Protein AF-A0A9C6SUD0-F1 (afdb_monomer)

Structure (mmCIF, N/CA/C/O backbone):
data_AF-A0A9C6SUD0-F1
#
_entry.id   AF-A0A9C6SUD0-F1
#
loop_
_atom_site.group_PDB
_atom_site.id
_atom_site.type_symbol
_atom_site.label_atom_id
_atom_site.label_alt_id
_atom_site.label_comp_id
_atom_site.label_asym_id
_atom_site.label_entity_id
_atom_site.label_seq_id
_atom_site.pdbx_PDB_ins_code
_atom_site.Cartn_x
_atom_site.Cartn_y
_atom_site.Cartn_z
_atom_site.occupancy
_atom_site.B_iso_or_equiv
_atom_site.auth_seq_id
_atom_site.auth_comp_id
_atom_site.auth_asym_id
_atom_site.auth_atom_id
_atom_site.pdbx_PDB_model_num
ATOM 1 N N . MET A 1 1 ? 3.255 -27.351 -51.061 1.00 38.41 1 MET A N 1
ATOM 2 C CA . MET A 1 1 ? 3.417 -28.541 -50.202 1.00 38.41 1 MET A CA 1
ATOM 3 C C . MET A 1 1 ? 4.533 -28.219 -49.231 1.00 38.41 1 MET A C 1
ATOM 5 O O . MET A 1 1 ? 5.576 -27.776 -49.685 1.00 38.41 1 MET A O 1
ATOM 9 N N . ALA A 1 2 ? 4.266 -28.271 -47.928 1.00 39.47 2 ALA A N 1
ATOM 10 C CA . ALA A 1 2 ? 5.279 -27.993 -46.917 1.00 39.47 2 ALA A CA 1
ATOM 11 C C . ALA A 1 2 ? 6.163 -29.236 -46.774 1.00 39.47 2 ALA A C 1
ATOM 13 O O . ALA A 1 2 ? 5.659 -30.298 -46.408 1.00 39.47 2 ALA A O 1
ATOM 14 N N . ASP A 1 3 ? 7.444 -29.109 -47.116 1.00 53.38 3 ASP A N 1
ATOM 15 C CA . ASP A 1 3 ? 8.420 -30.181 -46.946 1.00 53.38 3 ASP A CA 1
ATOM 16 C C . ASP A 1 3 ? 8.623 -30.444 -45.453 1.00 53.38 3 ASP A C 1
ATOM 18 O O . ASP A 1 3 ? 9.041 -29.568 -44.691 1.00 53.38 3 ASP A O 1
ATOM 22 N N . PHE A 1 4 ? 8.289 -31.658 -45.024 1.00 46.38 4 PHE A N 1
ATOM 23 C CA . PHE A 1 4 ? 8.549 -32.105 -43.665 1.00 46.38 4 PHE A CA 1
ATOM 24 C C . PHE A 1 4 ? 10.064 -32.242 -43.443 1.00 46.38 4 PHE A C 1
ATOM 26 O O . PHE A 1 4 ? 10.772 -32.732 -44.330 1.00 46.38 4 PHE A O 1
ATOM 33 N N . PRO A 1 5 ? 10.583 -31.853 -42.265 1.00 56.09 5 PRO A N 1
ATOM 34 C CA . PRO A 1 5 ? 11.989 -32.052 -41.946 1.00 56.09 5 PRO A CA 1
ATOM 35 C C . PRO A 1 5 ? 12.308 -33.553 -41.924 1.00 56.09 5 PRO A C 1
ATOM 37 O O . PRO A 1 5 ? 11.693 -34.322 -41.186 1.00 56.09 5 PRO A O 1
ATOM 40 N N . LYS A 1 6 ? 13.269 -33.972 -42.754 1.00 64.94 6 LYS A N 1
ATOM 41 C CA . LYS A 1 6 ? 13.788 -35.345 -42.768 1.00 64.94 6 LYS A CA 1
ATOM 42 C C . LYS A 1 6 ? 14.608 -35.587 -41.501 1.00 64.94 6 LYS A C 1
ATOM 44 O O . LYS A 1 6 ? 15.502 -34.803 -41.190 1.00 64.94 6 LYS A O 1
ATOM 49 N N . CYS A 1 7 ? 14.320 -36.675 -40.792 1.00 58.62 7 CYS A N 1
ATOM 50 C CA . CYS A 1 7 ? 15.169 -37.152 -39.706 1.00 58.62 7 CYS A CA 1
ATOM 51 C C . CYS A 1 7 ? 16.533 -37.554 -40.284 1.00 58.62 7 CYS A C 1
ATOM 53 O O . CYS A 1 7 ? 16.603 -38.364 -41.209 1.00 58.62 7 CYS A O 1
ATOM 55 N N . LEU A 1 8 ? 17.597 -36.945 -39.767 1.00 64.75 8 LEU A N 1
ATOM 56 C CA . LEU A 1 8 ? 18.977 -37.283 -40.101 1.00 64.75 8 LEU A CA 1
ATOM 57 C C . LEU A 1 8 ? 19.350 -38.603 -39.411 1.00 64.75 8 LEU A C 1
ATOM 59 O O . LEU A 1 8 ? 18.998 -38.805 -38.251 1.00 64.75 8 LEU A O 1
ATOM 63 N N . SER A 1 9 ? 20.020 -39.504 -40.129 1.00 71.12 9 SER A N 1
ATOM 64 C CA . SER A 1 9 ? 20.572 -40.745 -39.574 1.00 71.12 9 SER A CA 1
ATOM 65 C C . SER A 1 9 ? 21.818 -40.456 -38.731 1.00 71.12 9 SER A C 1
ATOM 67 O O . SER A 1 9 ? 22.531 -39.486 -39.002 1.00 71.12 9 SER A O 1
ATOM 69 N N . ASP A 1 10 ? 22.111 -41.304 -37.743 1.00 67.62 10 ASP A N 1
ATOM 70 C CA . ASP A 1 10 ? 23.233 -41.112 -36.805 1.00 67.62 10 ASP A CA 1
ATOM 71 C C . ASP A 1 10 ? 24.596 -40.949 -37.510 1.00 67.62 10 ASP A C 1
ATOM 73 O O . ASP A 1 10 ? 25.436 -40.162 -37.069 1.00 67.62 10 ASP A O 1
ATOM 77 N N . ASP A 1 11 ? 24.783 -41.581 -38.672 1.00 69.44 11 ASP A N 1
ATOM 78 C CA . ASP A 1 11 ? 25.998 -41.436 -39.486 1.00 69.44 11 ASP A CA 1
ATOM 79 C C . ASP A 1 11 ? 26.180 -40.011 -40.041 1.00 69.44 11 ASP A C 1
ATOM 81 O O . ASP A 1 11 ? 27.293 -39.485 -40.103 1.00 69.44 11 ASP A O 1
ATOM 85 N N . SER A 1 12 ? 25.080 -39.336 -40.390 1.00 67.88 12 SER A N 1
ATOM 86 C CA . SER A 1 12 ? 25.116 -37.972 -40.939 1.00 67.88 12 SER A CA 1
ATOM 87 C C . SER A 1 12 ? 25.407 -36.902 -39.878 1.00 67.88 12 SER A C 1
ATOM 89 O O . SER A 1 12 ? 25.944 -35.838 -40.199 1.00 67.88 12 SER A O 1
ATOM 91 N N . LEU A 1 13 ? 25.129 -37.192 -38.601 1.00 66.62 13 LEU A N 1
ATOM 92 C CA . LEU A 1 13 ? 25.501 -36.324 -37.479 1.00 66.62 13 LEU A CA 1
ATOM 93 C C . LEU A 1 13 ? 27.016 -36.342 -37.241 1.00 66.62 13 LEU A C 1
ATOM 95 O O . LEU A 1 13 ? 27.617 -35.286 -37.031 1.00 66.62 13 LEU A O 1
ATOM 99 N N . TYR A 1 14 ? 27.648 -37.513 -37.360 1.00 70.62 14 TYR A N 1
ATOM 100 C CA . TYR A 1 14 ? 29.098 -37.651 -37.210 1.00 70.62 14 TYR A CA 1
ATOM 101 C C . TYR A 1 14 ? 29.880 -36.874 -38.279 1.00 70.62 14 TYR A C 1
ATOM 103 O O . TYR A 1 14 ? 30.866 -36.202 -37.960 1.00 70.62 14 TYR A O 1
ATOM 111 N N . GLU A 1 15 ? 29.436 -36.906 -39.539 1.00 73.50 15 GLU A N 1
ATOM 112 C CA . GLU A 1 15 ? 30.065 -36.125 -40.613 1.00 73.50 15 GLU A CA 1
ATOM 113 C C . GLU A 1 15 ? 29.912 -34.612 -40.407 1.00 73.50 15 GLU A C 1
ATOM 115 O O . GLU A 1 15 ? 30.847 -33.843 -40.668 1.00 73.50 15 GLU A O 1
ATOM 120 N N . TYR A 1 16 ? 28.763 -34.171 -39.890 1.00 72.06 16 TYR A N 1
ATOM 121 C CA . TYR A 1 16 ? 28.514 -32.759 -39.616 1.00 72.06 16 TYR A CA 1
ATOM 122 C C . TYR A 1 16 ? 29.418 -32.229 -38.491 1.00 72.06 16 TYR A C 1
ATOM 124 O O . TYR A 1 16 ? 30.045 -31.176 -38.639 1.00 72.06 16 TYR A O 1
ATOM 132 N N . GLU A 1 17 ? 29.580 -32.993 -37.405 1.00 74.62 17 GLU A N 1
ATOM 133 C CA . GLU A 1 17 ? 30.479 -32.633 -36.303 1.00 74.62 17 GLU A CA 1
ATOM 134 C C . GLU A 1 17 ? 31.952 -32.565 -36.730 1.00 74.62 17 GLU A C 1
ATOM 136 O O . GLU A 1 17 ? 32.703 -31.697 -36.269 1.00 74.62 17 GLU A O 1
ATOM 141 N N . GLN A 1 18 ? 32.394 -33.456 -37.624 1.00 73.06 18 GLN A N 1
ATOM 142 C CA . GLN A 1 18 ? 33.758 -33.397 -38.152 1.00 73.06 18 GLN A CA 1
ATOM 143 C C . GLN A 1 18 ? 33.984 -32.173 -39.046 1.00 73.06 18 GLN A C 1
ATOM 145 O O . GLN A 1 18 ? 35.059 -31.565 -38.998 1.00 73.06 18 GLN A O 1
ATOM 150 N N . ASN A 1 19 ? 32.980 -31.774 -39.828 1.00 72.88 19 ASN A N 1
ATOM 151 C CA . ASN A 1 19 ? 33.063 -30.594 -40.684 1.00 72.88 19 ASN A CA 1
ATOM 152 C C . ASN A 1 19 ? 33.045 -29.279 -39.886 1.00 72.88 19 ASN A C 1
ATOM 154 O O . ASN A 1 19 ? 33.778 -28.351 -40.237 1.00 72.88 19 ASN A O 1
ATOM 158 N N . GLU A 1 20 ? 32.308 -29.203 -38.773 1.00 71.44 20 GLU A N 1
ATOM 159 C CA . GLU A 1 20 ? 32.387 -28.056 -37.855 1.00 71.44 20 GLU A CA 1
ATOM 160 C C . GLU A 1 20 ? 33.759 -27.941 -37.183 1.00 71.44 20 GLU A C 1
ATOM 162 O O . GLU A 1 20 ? 34.352 -26.858 -37.163 1.00 71.44 20 GLU A O 1
ATOM 167 N N . LYS A 1 21 ? 34.319 -29.058 -36.700 1.00 70.94 21 LYS A N 1
ATOM 168 C CA . LYS A 1 21 ? 35.659 -29.077 -36.085 1.00 70.94 21 LYS A CA 1
ATOM 169 C C . LYS A 1 21 ? 36.744 -28.623 -37.068 1.00 70.94 21 LYS A C 1
ATOM 171 O O . LYS A 1 21 ? 37.656 -27.902 -36.669 1.00 70.94 21 LYS A O 1
ATOM 176 N N . LYS A 1 22 ? 36.622 -28.971 -38.356 1.00 67.81 22 LYS A N 1
ATOM 177 C CA . LYS A 1 22 ? 37.522 -28.498 -39.427 1.00 67.81 22 LYS A CA 1
ATOM 178 C C . LYS A 1 22 ? 37.333 -27.015 -39.771 1.00 67.81 22 LYS A C 1
ATOM 180 O O . LYS A 1 22 ? 38.300 -26.356 -40.140 1.00 67.81 22 LYS A O 1
ATOM 185 N N . ARG A 1 23 ? 36.121 -26.465 -39.640 1.00 62.19 23 ARG A N 1
ATOM 186 C CA . ARG A 1 23 ? 35.873 -25.024 -39.841 1.00 62.19 23 ARG A CA 1
ATOM 187 C C . ARG A 1 23 ? 36.444 -24.173 -38.710 1.00 62.19 23 ARG A C 1
ATOM 189 O O . ARG A 1 23 ? 37.047 -23.139 -38.978 1.00 62.19 23 ARG A O 1
ATOM 196 N N . LEU A 1 24 ? 36.314 -24.629 -37.466 1.00 60.97 24 LEU A N 1
ATOM 197 C CA . LEU A 1 24 ? 36.812 -23.914 -36.286 1.00 60.97 24 LEU A CA 1
ATOM 198 C C . LEU A 1 24 ? 38.347 -23.823 -36.246 1.00 60.97 24 LEU A C 1
ATOM 200 O O . LEU A 1 24 ? 38.888 -22.813 -35.793 1.00 60.97 24 LEU A O 1
ATOM 204 N N . THR A 1 25 ? 39.058 -24.828 -36.769 1.00 59.78 25 THR A N 1
ATOM 205 C CA . THR A 1 25 ? 40.530 -24.828 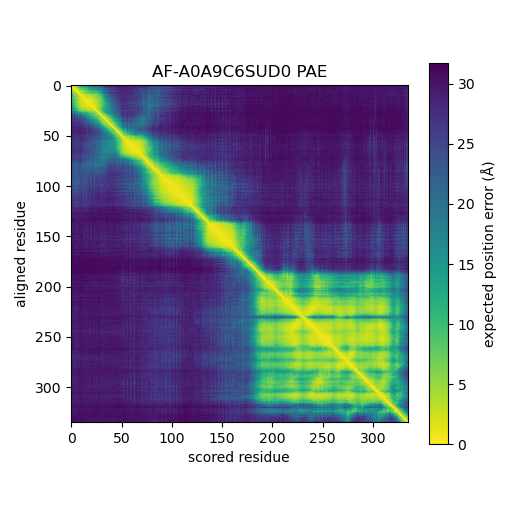-36.841 1.00 59.78 25 THR A CA 1
ATOM 206 C C . THR A 1 25 ? 41.094 -23.954 -37.964 1.00 59.78 25 THR A C 1
ATOM 208 O O . THR A 1 25 ? 42.247 -23.539 -37.883 1.00 59.78 25 THR A O 1
ATOM 211 N N . GLN A 1 26 ? 40.301 -23.604 -38.983 1.00 59.44 26 GLN A N 1
ATOM 212 C CA . GLN A 1 26 ? 40.739 -22.723 -40.077 1.00 59.44 26 GLN A CA 1
ATOM 213 C C . GLN A 1 26 ? 40.636 -21.225 -39.739 1.00 59.44 26 GLN A C 1
ATOM 215 O O . GLN A 1 26 ? 41.321 -20.407 -40.351 1.00 59.44 26 GLN A O 1
ATOM 220 N N . THR A 1 27 ? 39.831 -20.838 -38.745 1.00 52.53 27 THR A N 1
ATOM 221 C CA . THR A 1 27 ? 39.580 -19.424 -38.400 1.00 52.53 27 THR A CA 1
ATOM 222 C C . THR A 1 27 ? 40.511 -18.826 -37.334 1.00 52.53 27 THR A C 1
ATOM 224 O O . THR A 1 27 ? 40.360 -17.656 -36.988 1.00 52.53 27 THR A O 1
ATOM 227 N N . SER A 1 28 ? 41.491 -19.566 -36.803 1.00 46.75 28 SER A N 1
ATOM 228 C CA . SER A 1 28 ? 42.263 -19.140 -35.620 1.00 46.75 28 SER A CA 1
ATOM 229 C C . SER A 1 28 ? 43.496 -18.257 -35.875 1.00 46.75 28 SER A C 1
ATOM 231 O O . SER A 1 28 ? 44.266 -18.046 -34.944 1.00 46.75 28 SER A O 1
ATOM 233 N N . ASN A 1 29 ? 43.697 -17.693 -37.072 1.00 52.16 29 ASN A N 1
ATOM 234 C CA . ASN A 1 29 ? 44.824 -16.780 -37.335 1.00 52.16 29 ASN A CA 1
ATOM 235 C C . ASN A 1 29 ? 44.373 -15.401 -37.859 1.00 52.16 29 ASN A C 1
ATOM 237 O O . ASN A 1 29 ? 44.527 -15.113 -39.050 1.00 52.16 29 ASN A O 1
ATOM 241 N N . PRO A 1 30 ? 43.858 -14.496 -37.004 1.00 47.41 30 PRO A N 1
ATOM 242 C CA . PRO A 1 30 ? 43.693 -13.101 -37.388 1.00 4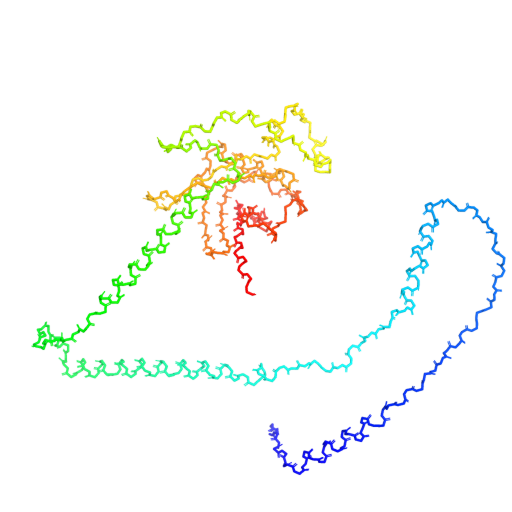7.41 30 PRO A CA 1
ATOM 243 C C . PRO A 1 30 ? 45.057 -12.389 -37.390 1.00 47.41 30 PRO A C 1
ATOM 245 O O . PRO A 1 30 ? 45.661 -12.138 -36.348 1.00 47.41 30 PRO A O 1
ATOM 248 N N . LYS A 1 31 ? 45.549 -12.034 -38.584 1.00 45.88 31 LYS A N 1
ATOM 249 C CA . LYS A 1 31 ? 46.695 -11.128 -38.758 1.00 45.88 31 LYS A CA 1
ATOM 250 C C . LYS A 1 31 ? 46.317 -9.739 -38.229 1.00 45.88 31 LYS A C 1
ATOM 252 O O . LYS A 1 31 ? 45.498 -9.048 -38.831 1.00 45.88 31 LYS A O 1
ATOM 257 N N . ILE A 1 32 ? 46.921 -9.319 -37.119 1.00 47.09 32 ILE A N 1
ATOM 258 C CA . ILE A 1 32 ? 46.778 -7.961 -36.577 1.00 47.09 32 ILE A CA 1
ATOM 259 C C . ILE A 1 32 ? 47.530 -6.993 -37.501 1.00 47.09 32 ILE A C 1
ATOM 261 O O . ILE A 1 32 ? 48.758 -6.929 -37.497 1.00 47.09 32 ILE A O 1
ATOM 265 N N . VAL A 1 33 ? 46.792 -6.235 -38.312 1.00 43.31 33 VAL A N 1
ATOM 266 C CA . VAL A 1 33 ? 47.343 -5.146 -39.129 1.00 43.31 33 VAL A CA 1
ATOM 267 C C . VAL A 1 33 ? 47.422 -3.888 -38.265 1.00 43.31 33 VAL A C 1
ATOM 269 O O . VAL A 1 33 ? 46.422 -3.218 -38.013 1.00 43.31 33 VAL A O 1
ATOM 272 N N . HIS A 1 34 ? 48.622 -3.545 -37.794 1.00 41.84 34 HIS A N 1
ATOM 273 C CA . HIS A 1 34 ? 48.867 -2.264 -37.132 1.00 41.84 34 HIS A CA 1
ATOM 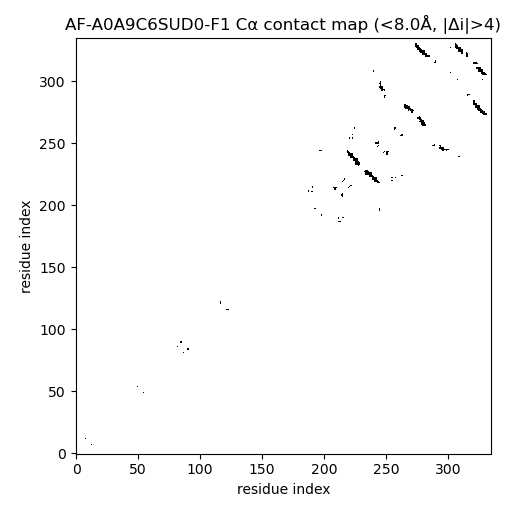274 C C . HIS A 1 34 ? 48.863 -1.122 -38.159 1.00 41.84 34 HIS A C 1
ATOM 276 O O . HIS A 1 34 ? 49.844 -0.901 -38.867 1.00 41.84 34 HIS A O 1
ATOM 282 N N . PHE A 1 35 ? 47.778 -0.348 -38.211 1.00 41.16 35 PHE A N 1
ATOM 283 C CA . PHE A 1 35 ? 47.715 0.887 -38.994 1.00 41.16 35 PHE A CA 1
ATOM 284 C C . PHE A 1 35 ? 48.483 2.011 -38.272 1.00 41.16 35 PHE A C 1
ATOM 286 O O . PHE A 1 35 ? 47.944 2.705 -37.406 1.00 41.16 35 PHE A O 1
ATOM 293 N N . ARG A 1 36 ? 49.773 2.184 -38.591 1.00 41.16 36 ARG A N 1
ATOM 294 C CA . ARG A 1 36 ? 50.582 3.314 -38.099 1.00 41.16 36 ARG A CA 1
ATOM 295 C C . ARG A 1 36 ? 50.238 4.581 -38.885 1.00 41.16 36 ARG A C 1
ATOM 297 O O . ARG A 1 36 ? 50.666 4.758 -40.021 1.00 41.16 36 ARG A O 1
ATOM 304 N N . ARG A 1 37 ? 49.479 5.488 -38.265 1.00 44.88 37 ARG A N 1
ATOM 305 C CA . ARG A 1 37 ? 49.259 6.851 -38.772 1.00 44.88 37 ARG A CA 1
ATOM 306 C C . ARG A 1 37 ? 50.441 7.731 -38.355 1.00 44.88 37 ARG A C 1
ATOM 308 O O . ARG A 1 37 ? 50.585 8.056 -37.180 1.00 44.88 37 ARG A O 1
ATOM 315 N N . ASN A 1 38 ? 51.279 8.105 -39.319 1.00 42.75 38 ASN A N 1
ATOM 316 C CA . ASN A 1 38 ? 52.366 9.064 -39.126 1.00 42.75 38 ASN A CA 1
ATOM 317 C C . ASN A 1 38 ? 51.781 10.466 -38.901 1.00 42.75 38 ASN A C 1
ATOM 319 O O . ASN A 1 38 ? 51.288 11.092 -39.838 1.00 42.75 38 ASN A O 1
ATOM 323 N N . VAL A 1 39 ? 51.831 10.961 -37.664 1.00 44.53 39 VAL A N 1
ATOM 324 C CA . VAL A 1 39 ? 51.488 12.349 -37.327 1.00 44.53 39 VAL A CA 1
ATOM 325 C C . VAL A 1 39 ? 52.792 13.115 -37.114 1.00 44.53 39 VAL A C 1
ATOM 327 O O . VAL A 1 39 ? 53.589 12.766 -36.247 1.00 44.53 39 VAL A O 1
ATOM 330 N N . ARG A 1 40 ? 53.022 14.135 -37.948 1.00 47.16 40 ARG A N 1
ATOM 331 C CA . ARG A 1 40 ? 54.163 15.060 -37.849 1.00 47.16 40 ARG A CA 1
ATOM 332 C C . ARG A 1 40 ? 54.070 15.880 -36.548 1.00 47.16 40 ARG A C 1
ATOM 334 O O . ARG A 1 40 ? 52.958 16.250 -36.169 1.00 47.16 40 ARG A O 1
ATOM 341 N N . PRO A 1 41 ? 55.189 16.210 -35.879 1.00 44.00 41 PRO A N 1
ATOM 342 C CA . PRO A 1 41 ? 55.158 17.025 -34.672 1.00 44.00 41 PRO A CA 1
ATOM 343 C C . PRO A 1 41 ? 55.017 18.506 -35.047 1.00 44.00 41 PRO A C 1
ATOM 345 O O . PRO A 1 41 ? 55.903 19.080 -35.673 1.00 44.00 41 PRO A O 1
ATOM 348 N N . SER A 1 42 ? 53.906 19.142 -34.674 1.00 43.34 42 SER A N 1
ATOM 349 C CA . SER A 1 42 ? 53.756 20.597 -34.768 1.00 43.34 42 SER A CA 1
ATOM 350 C C . SER A 1 42 ? 54.205 21.265 -33.463 1.00 43.34 42 SER A C 1
ATOM 352 O O . SER A 1 42 ? 53.568 21.103 -32.427 1.00 43.34 42 SER A O 1
ATOM 354 N N . HIS A 1 43 ? 55.327 21.975 -33.557 1.00 43.12 43 HIS A N 1
ATOM 355 C CA . HIS A 1 43 ? 55.712 23.225 -32.892 1.00 43.12 43 HIS A CA 1
ATOM 356 C C . HIS A 1 43 ? 55.131 23.602 -31.506 1.00 43.12 43 HIS A C 1
ATOM 358 O O . HIS A 1 43 ? 53.945 23.865 -31.332 1.00 43.12 43 HIS A O 1
ATOM 364 N N . THR A 1 44 ? 56.076 23.749 -30.564 1.00 52.31 44 THR A N 1
ATOM 365 C CA . THR A 1 44 ? 56.182 24.785 -29.510 1.00 52.31 44 THR A CA 1
ATOM 366 C C . THR A 1 44 ? 54.937 25.109 -28.679 1.00 52.31 44 THR A C 1
ATOM 368 O O . THR A 1 44 ? 54.146 25.991 -29.002 1.00 52.31 44 THR A O 1
ATOM 371 N N . SER A 1 45 ? 54.847 24.483 -27.503 1.00 46.12 45 SER A N 1
ATOM 372 C CA . SER A 1 45 ? 53.918 24.872 -26.442 1.00 46.12 45 SER A CA 1
ATOM 373 C C . SER A 1 45 ? 54.476 26.034 -25.610 1.00 46.12 45 SER A C 1
ATOM 375 O O . SER A 1 45 ? 55.396 25.845 -24.808 1.00 46.12 45 SER A O 1
ATOM 377 N N . HIS A 1 46 ? 53.873 27.216 -25.728 1.00 51.28 46 HIS A N 1
ATOM 378 C CA . HIS A 1 46 ? 53.964 28.238 -24.687 1.00 51.28 46 HIS A CA 1
ATOM 379 C C . HIS A 1 46 ? 53.318 27.698 -23.400 1.00 51.28 46 HIS A C 1
ATOM 381 O O . HIS A 1 46 ? 52.145 27.318 -23.387 1.00 51.28 46 HIS A O 1
ATOM 387 N N . LYS A 1 47 ? 54.085 27.644 -22.304 1.00 53.03 47 LYS A N 1
ATOM 388 C CA . LYS A 1 47 ? 53.583 27.287 -20.969 1.00 53.03 47 LYS A CA 1
ATOM 389 C C . LYS A 1 47 ? 52.732 28.437 -20.420 1.00 53.03 47 LYS A C 1
ATOM 391 O O . LYS A 1 47 ? 53.220 29.278 -19.671 1.00 53.03 47 LYS A O 1
ATOM 396 N N . LEU A 1 48 ? 51.454 28.471 -20.783 1.00 55.25 48 LEU A N 1
ATOM 397 C CA . LEU A 1 48 ? 50.457 29.261 -20.063 1.00 55.25 48 LEU A CA 1
ATOM 398 C C . LEU A 1 48 ? 50.317 28.681 -18.647 1.00 55.25 48 LEU A C 1
ATOM 400 O O . LEU A 1 48 ? 49.992 27.504 -18.484 1.00 55.25 48 LEU A O 1
ATOM 404 N N . ARG A 1 49 ? 50.590 29.496 -17.621 1.00 56.03 49 ARG A N 1
ATOM 405 C CA . ARG A 1 49 ? 50.293 29.184 -16.214 1.00 56.03 49 ARG A CA 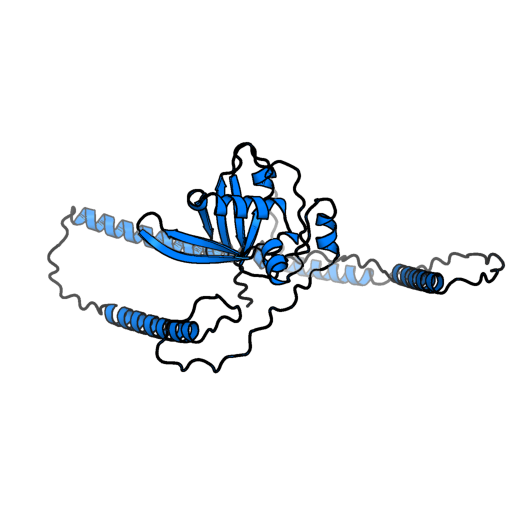1
ATOM 406 C C . ARG A 1 49 ? 48.778 28.998 -16.073 1.00 56.03 49 ARG A C 1
ATOM 408 O O . ARG A 1 49 ? 48.032 29.971 -16.032 1.00 56.03 49 ARG A O 1
ATOM 415 N N . GLN A 1 50 ? 48.328 27.748 -16.048 1.00 57.47 50 GLN A N 1
ATOM 416 C CA . GLN A 1 50 ? 46.919 27.396 -15.874 1.00 57.47 50 GLN A CA 1
ATOM 417 C C . GLN A 1 50 ? 46.534 27.447 -14.392 1.00 57.47 50 GLN A C 1
ATOM 419 O O . GLN A 1 50 ? 47.313 27.059 -13.520 1.00 57.47 50 GLN A O 1
ATOM 424 N N . ARG A 1 51 ? 45.322 27.937 -14.108 1.00 59.53 51 ARG A N 1
ATOM 425 C CA . ARG A 1 51 ? 44.750 27.975 -12.753 1.00 59.53 51 ARG A CA 1
ATOM 426 C C . ARG A 1 51 ? 44.524 26.536 -12.243 1.00 59.53 51 ARG A C 1
ATOM 428 O O . ARG A 1 51 ? 44.194 25.668 -13.052 1.00 59.53 51 ARG A O 1
ATOM 435 N N . PRO A 1 52 ? 44.641 26.255 -10.933 1.00 61.38 52 PRO A N 1
ATOM 436 C CA . PRO A 1 52 ? 44.564 24.890 -10.390 1.00 61.38 52 PRO A CA 1
ATOM 437 C C . PRO A 1 52 ? 43.257 24.146 -10.723 1.00 61.38 52 PRO A C 1
ATOM 439 O O . PRO A 1 52 ? 43.284 22.941 -10.955 1.00 61.38 52 PRO A O 1
ATOM 442 N N . SER A 1 53 ? 42.131 24.854 -10.866 1.00 59.62 53 SER A N 1
ATOM 443 C CA . SER A 1 53 ? 40.857 24.267 -11.314 1.00 59.62 53 SER A C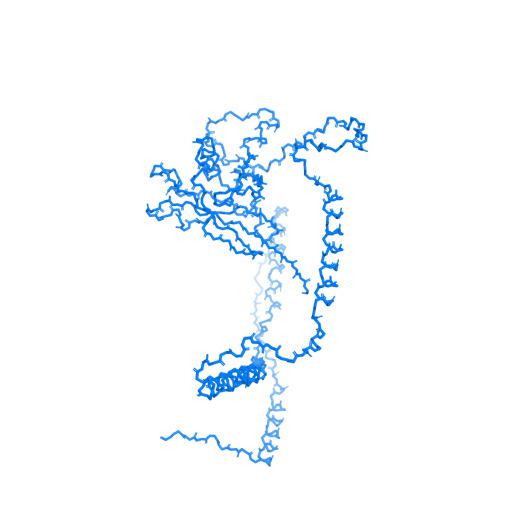A 1
ATOM 444 C C . SER A 1 53 ? 40.879 23.779 -12.770 1.00 59.62 53 SER A C 1
ATOM 446 O O . SER A 1 53 ? 40.224 22.796 -13.109 1.00 59.62 53 SER A O 1
ATOM 448 N N . GLN A 1 54 ? 41.673 24.417 -13.635 1.00 65.38 54 GLN A N 1
ATOM 449 C CA . GLN A 1 54 ? 41.831 24.015 -15.035 1.00 65.38 54 GLN A CA 1
ATOM 450 C C . GLN A 1 54 ? 42.755 22.801 -15.175 1.00 65.38 54 GLN A C 1
ATOM 452 O O . GLN A 1 54 ? 42.542 21.981 -16.064 1.00 65.38 54 GLN A O 1
ATOM 457 N N . LEU A 1 55 ? 43.731 22.633 -14.276 1.00 73.31 55 LEU A N 1
ATOM 458 C CA . LEU A 1 55 ? 44.619 21.464 -14.269 1.00 73.31 55 LEU A CA 1
ATOM 459 C C . LEU A 1 55 ? 43.853 20.169 -13.986 1.00 73.31 55 LEU A C 1
ATOM 461 O O . LEU A 1 55 ? 44.088 19.162 -14.652 1.00 73.31 55 LEU A O 1
ATOM 465 N N . LEU A 1 56 ? 42.896 20.227 -13.058 1.00 76.31 56 LEU A N 1
ATOM 466 C CA . LEU A 1 56 ? 42.024 19.106 -12.706 1.00 76.31 56 LEU A CA 1
ATOM 467 C C . LEU A 1 56 ? 41.143 18.697 -13.893 1.00 76.31 56 LEU A C 1
ATOM 469 O O . LEU A 1 56 ? 41.075 17.523 -14.246 1.00 76.31 56 LEU A O 1
ATOM 473 N N . HIS A 1 57 ? 40.559 19.677 -14.584 1.00 74.56 57 HIS A N 1
ATOM 474 C CA . HIS A 1 57 ? 39.778 19.438 -15.798 1.00 74.56 57 HIS A CA 1
ATOM 475 C C . HIS A 1 57 ? 40.634 18.853 -16.936 1.00 74.56 57 HIS A C 1
ATOM 477 O O . HIS A 1 57 ? 40.210 17.944 -17.649 1.00 74.56 57 HIS A O 1
ATOM 483 N N . VAL A 1 58 ? 41.875 19.326 -17.096 1.00 83.62 58 VAL A N 1
ATOM 484 C CA . VAL A 1 58 ? 42.815 18.800 -18.098 1.00 83.62 58 VAL A CA 1
ATOM 485 C C . VAL A 1 58 ? 43.259 17.373 -17.760 1.00 83.62 58 VAL A C 1
ATOM 487 O O . VAL A 1 58 ? 43.388 16.556 -18.672 1.00 83.62 58 VAL A O 1
ATOM 490 N N . GLN A 1 59 ? 43.462 17.042 -16.482 1.00 83.75 59 GLN A N 1
ATOM 491 C CA . GLN A 1 59 ? 43.739 15.670 -16.041 1.00 83.75 59 GLN A CA 1
ATOM 492 C C . GLN A 1 59 ? 42.546 14.751 -16.307 1.00 83.75 59 GLN A C 1
ATOM 494 O O . GLN A 1 59 ? 42.701 13.754 -17.006 1.00 83.75 59 GLN A O 1
ATOM 499 N N . GLN A 1 60 ? 41.340 15.146 -15.894 1.00 80.06 60 GLN A N 1
ATOM 500 C CA . GLN A 1 60 ? 40.112 14.389 -16.160 1.00 80.06 60 GLN A CA 1
ATOM 501 C C . GLN A 1 60 ? 39.883 14.161 -17.661 1.00 80.06 60 GLN A C 1
ATOM 503 O O . GLN A 1 60 ? 39.486 13.070 -18.079 1.00 80.06 60 GLN A O 1
ATOM 508 N N . TRP A 1 61 ? 40.185 15.162 -18.492 1.00 84.31 61 TRP A N 1
ATOM 509 C CA . TRP A 1 61 ? 40.119 15.048 -19.947 1.00 84.31 61 TRP A CA 1
ATOM 510 C C . TRP A 1 61 ? 41.149 14.055 -20.509 1.00 84.31 61 TRP A C 1
ATOM 512 O O . TRP A 1 61 ? 40.825 13.262 -21.399 1.00 84.31 61 TRP A O 1
ATOM 522 N N . ARG A 1 62 ? 42.380 14.048 -19.979 1.00 89.19 62 ARG A N 1
ATOM 523 C CA . ARG A 1 62 ? 43.423 13.078 -20.362 1.00 89.19 62 ARG A CA 1
ATOM 524 C C . ARG A 1 62 ? 43.044 11.658 -19.952 1.00 89.19 62 ARG A C 1
ATOM 526 O O . ARG A 1 62 ? 43.151 10.753 -20.780 1.00 89.19 62 ARG A O 1
ATOM 533 N N . ASP A 1 63 ? 42.523 11.481 -18.745 1.00 86.88 63 ASP A N 1
ATOM 534 C CA . ASP A 1 63 ? 42.085 10.184 -18.224 1.00 86.88 63 ASP A CA 1
ATOM 535 C C . ASP A 1 63 ? 40.881 9.650 -19.003 1.00 86.88 63 ASP A C 1
ATOM 537 O O . ASP A 1 63 ? 40.788 8.463 -19.315 1.00 86.88 63 ASP A O 1
ATOM 541 N N . HIS A 1 64 ? 39.956 10.527 -19.393 1.00 81.81 64 HIS A N 1
ATOM 542 C CA . HIS A 1 64 ? 38.855 10.177 -20.284 1.00 81.81 64 HIS A CA 1
ATOM 543 C C . HIS A 1 64 ? 39.352 9.735 -21.668 1.00 81.81 64 HIS A C 1
ATOM 545 O O . HIS A 1 64 ? 38.957 8.675 -22.150 1.00 81.81 64 HIS A O 1
ATOM 551 N N . ARG A 1 65 ? 40.276 10.481 -22.287 1.00 85.81 65 ARG A N 1
ATOM 552 C CA . ARG A 1 65 ? 40.914 10.091 -23.558 1.00 85.81 65 ARG A CA 1
ATOM 553 C C . ARG A 1 65 ? 41.653 8.757 -23.450 1.00 85.81 65 ARG A C 1
ATOM 555 O O . ARG A 1 65 ? 41.656 7.998 -24.416 1.00 85.81 65 ARG A O 1
ATOM 562 N N . HIS A 1 66 ? 42.275 8.475 -22.308 1.00 86.31 66 HIS A N 1
ATOM 563 C CA . HIS A 1 66 ? 42.938 7.200 -22.055 1.00 86.31 66 HIS A CA 1
ATOM 564 C C . HIS A 1 66 ? 41.927 6.051 -21.970 1.00 86.31 66 HIS A C 1
ATOM 566 O O . HIS A 1 66 ? 42.102 5.039 -22.645 1.00 86.31 66 HIS A O 1
ATOM 572 N N . ARG A 1 67 ? 40.820 6.248 -21.240 1.00 79.44 67 ARG A N 1
ATOM 573 C CA . ARG A 1 67 ? 39.707 5.289 -21.175 1.00 79.44 67 ARG A CA 1
ATOM 574 C C . ARG A 1 67 ? 39.125 5.010 -22.556 1.00 79.44 67 ARG A C 1
ATOM 576 O O . ARG A 1 67 ? 39.034 3.855 -22.943 1.00 79.44 67 ARG A O 1
ATOM 583 N N . LEU A 1 68 ? 38.834 6.046 -23.342 1.00 79.12 68 LEU A N 1
ATOM 584 C CA . LEU A 1 68 ? 38.296 5.884 -24.697 1.00 79.12 68 LEU A CA 1
ATOM 585 C C . LEU A 1 68 ? 39.224 5.096 -25.631 1.00 79.12 68 LEU A C 1
ATOM 587 O O . LEU A 1 68 ? 38.741 4.346 -26.470 1.00 79.12 68 LEU A O 1
ATOM 591 N N . LYS A 1 69 ? 40.548 5.232 -25.483 1.00 82.44 69 LYS A N 1
ATOM 592 C CA . LYS A 1 69 ? 41.522 4.452 -26.267 1.00 82.44 69 LYS A CA 1
ATOM 593 C C . LYS A 1 69 ? 41.571 2.972 -25.878 1.00 82.44 69 LYS A C 1
ATOM 595 O O . LYS A 1 69 ? 42.016 2.167 -26.688 1.00 82.44 69 LYS A O 1
ATOM 600 N N . GLN A 1 70 ? 41.164 2.631 -24.656 1.00 74.69 70 GLN A N 1
ATOM 601 C CA . GLN A 1 70 ? 41.182 1.267 -24.120 1.00 74.69 70 GLN A CA 1
ATOM 602 C C . GLN A 1 70 ? 39.827 0.556 -24.213 1.00 74.69 70 GLN A C 1
ATOM 604 O O . GLN A 1 70 ? 39.748 -0.634 -23.917 1.00 74.69 70 GLN A O 1
ATOM 609 N N . ILE A 1 71 ? 38.763 1.248 -24.633 1.00 72.50 71 ILE A N 1
ATOM 610 C CA . ILE A 1 71 ? 37.468 0.613 -24.877 1.00 72.50 71 ILE A CA 1
ATOM 611 C C . ILE A 1 71 ? 37.581 -0.219 -26.156 1.00 72.50 71 ILE A C 1
ATOM 613 O O . ILE A 1 71 ? 37.510 0.296 -27.270 1.00 72.50 71 ILE A O 1
ATOM 617 N N . ALA A 1 72 ? 37.760 -1.525 -25.984 1.00 70.62 72 ALA A N 1
ATOM 618 C CA . ALA A 1 72 ? 37.497 -2.498 -27.028 1.00 70.62 72 ALA A CA 1
ATOM 619 C C . ALA A 1 72 ? 35.990 -2.783 -27.041 1.00 70.62 72 ALA A C 1
ATOM 621 O O . ALA A 1 72 ? 35.406 -3.113 -26.006 1.00 70.62 72 ALA A O 1
ATOM 622 N N . SER A 1 73 ? 35.344 -2.645 -28.201 1.00 68.38 73 SER A N 1
ATOM 623 C CA . SER A 1 73 ? 33.958 -3.071 -28.379 1.00 68.38 73 SER A CA 1
ATOM 624 C C . SER A 1 73 ? 33.904 -4.593 -28.278 1.00 68.38 73 SER A C 1
ATOM 626 O O . SER A 1 73 ? 34.198 -5.297 -29.245 1.00 68.38 73 SER A O 1
ATOM 628 N N . ASN A 1 74 ? 33.561 -5.107 -27.101 1.00 62.25 74 ASN A N 1
ATOM 629 C CA . ASN A 1 74 ? 33.292 -6.525 -26.921 1.00 62.25 74 ASN A CA 1
ATOM 630 C C . ASN A 1 74 ? 31.887 -6.798 -27.476 1.00 62.25 74 ASN A C 1
ATOM 632 O O . ASN A 1 74 ? 30.900 -6.817 -26.746 1.00 62.25 74 ASN A O 1
ATOM 636 N N . LEU A 1 75 ? 31.792 -6.879 -28.805 1.00 62.81 75 LEU A N 1
ATOM 637 C CA . LEU A 1 75 ? 30.602 -7.367 -29.488 1.00 62.81 75 LEU A CA 1
ATOM 638 C C . LEU A 1 75 ? 30.494 -8.854 -29.159 1.00 62.81 75 LEU A C 1
ATOM 640 O O . LEU A 1 75 ? 31.369 -9.642 -29.524 1.00 62.81 75 LEU A O 1
ATOM 644 N N . ASP A 1 76 ? 29.462 -9.218 -28.402 1.00 61.50 76 ASP A N 1
ATOM 645 C CA . ASP A 1 76 ? 29.187 -10.610 -28.077 1.00 61.50 76 ASP A CA 1
ATOM 646 C C . ASP A 1 76 ? 28.762 -11.328 -29.364 1.00 61.50 76 ASP A C 1
ATOM 648 O O . ASP A 1 76 ? 27.613 -11.274 -29.791 1.00 61.50 76 ASP A O 1
ATOM 652 N N . ASN A 1 77 ? 29.732 -11.951 -30.033 1.00 70.25 77 ASN A N 1
ATOM 653 C CA . ASN A 1 77 ? 29.523 -12.703 -31.270 1.00 70.25 77 ASN A CA 1
ATOM 654 C C . ASN A 1 77 ? 28.980 -14.118 -31.003 1.00 70.25 77 ASN A C 1
ATOM 656 O O . ASN A 1 77 ? 28.992 -14.964 -31.898 1.00 70.25 77 ASN A O 1
ATOM 660 N N . LYS A 1 78 ? 28.552 -14.418 -29.770 1.00 72.62 78 LYS A N 1
ATOM 661 C CA . LYS A 1 78 ? 27.978 -15.718 -29.430 1.00 72.62 78 LYS A CA 1
ATOM 662 C C . LYS A 1 78 ? 26.469 -15.688 -29.667 1.00 72.62 78 LYS A C 1
ATOM 664 O O . LYS A 1 78 ? 25.805 -14.743 -29.245 1.00 72.62 78 LYS A O 1
ATOM 669 N N . PRO A 1 79 ? 25.902 -16.721 -30.311 1.00 73.75 79 PRO A N 1
ATOM 670 C CA . PRO A 1 79 ? 24.458 -16.822 -30.437 1.00 73.75 79 PRO A CA 1
ATOM 671 C C . PRO A 1 79 ? 23.819 -16.862 -29.038 1.00 73.75 79 PRO A C 1
ATOM 673 O O . PRO A 1 79 ? 24.393 -17.463 -28.118 1.00 73.75 79 PRO A O 1
ATOM 676 N N . PRO A 1 80 ? 22.642 -16.237 -28.852 1.00 72.38 80 PRO A N 1
ATOM 677 C CA . PRO A 1 80 ? 21.947 -16.257 -27.574 1.00 72.38 80 PRO A CA 1
ATOM 678 C C . PRO A 1 80 ? 21.704 -17.708 -27.147 1.00 72.38 80 PRO A C 1
ATOM 680 O O . PRO A 1 80 ? 21.176 -18.523 -27.904 1.00 72.38 80 PRO A O 1
ATOM 683 N N . ARG A 1 81 ? 22.115 -18.051 -25.922 1.00 66.19 81 ARG A N 1
ATOM 684 C CA . ARG A 1 81 ? 21.916 -19.394 -25.367 1.00 66.19 81 ARG A CA 1
ATOM 685 C C . ARG A 1 81 ? 20.435 -19.599 -25.061 1.00 66.19 81 ARG A C 1
ATOM 687 O O . ARG A 1 81 ? 19.936 -19.139 -24.036 1.00 66.19 81 ARG A O 1
ATOM 694 N N . TYR A 1 82 ? 19.733 -20.302 -25.941 1.00 72.69 82 TYR A N 1
ATOM 695 C CA . TYR A 1 82 ? 18.366 -20.729 -25.677 1.00 72.69 82 TYR A CA 1
ATOM 696 C C . TYR A 1 82 ? 18.361 -21.876 -24.663 1.00 72.69 82 TYR A C 1
ATOM 698 O O . TYR A 1 82 ? 19.022 -22.897 -24.845 1.00 72.69 82 TYR A O 1
ATOM 706 N N . GLN A 1 83 ? 17.603 -21.720 -23.577 1.00 70.00 83 GLN A N 1
ATOM 707 C CA . GLN A 1 83 ? 17.335 -22.822 -22.657 1.00 70.00 83 GLN A CA 1
ATOM 708 C C . GLN A 1 83 ? 16.369 -23.796 -23.337 1.00 70.00 83 GLN A C 1
ATOM 710 O O . GLN A 1 83 ? 15.196 -23.464 -23.519 1.00 70.00 83 GLN A O 1
ATOM 715 N N . ALA A 1 84 ? 16.844 -24.997 -23.679 1.00 67.69 84 ALA A N 1
ATOM 716 C CA . ALA A 1 84 ? 16.043 -26.030 -24.341 1.00 67.69 84 ALA A CA 1
ATOM 717 C C . ALA A 1 84 ? 14.712 -26.296 -23.613 1.00 67.69 84 ALA A C 1
ATOM 719 O O . ALA A 1 84 ? 13.676 -26.405 -24.256 1.00 67.69 84 ALA A O 1
ATOM 720 N N . ALA A 1 85 ? 14.706 -26.264 -22.274 1.00 64.44 85 ALA A N 1
ATOM 721 C CA . ALA A 1 85 ? 13.505 -26.444 -21.452 1.00 64.44 85 ALA A CA 1
ATOM 722 C C . ALA A 1 85 ? 12.382 -25.419 -21.720 1.00 64.44 85 ALA A C 1
ATOM 724 O O . ALA A 1 85 ? 11.208 -25.737 -21.541 1.00 64.44 85 ALA A O 1
ATOM 725 N N . ARG A 1 86 ? 12.720 -24.195 -22.156 1.00 66.31 86 ARG A N 1
ATOM 726 C CA . ARG A 1 86 ? 11.726 -23.173 -22.527 1.00 66.31 86 ARG A CA 1
ATOM 727 C C . ARG A 1 86 ? 11.199 -23.358 -23.949 1.00 66.31 86 ARG A C 1
ATOM 729 O O . ARG A 1 86 ? 10.056 -23.005 -24.204 1.00 66.31 86 ARG A O 1
ATOM 736 N N . GLN A 1 87 ? 12.008 -23.906 -24.856 1.00 70.88 87 GLN A N 1
ATOM 737 C CA . GLN A 1 87 ? 11.604 -24.157 -26.244 1.00 70.88 87 GLN A CA 1
ATOM 738 C C . GLN A 1 87 ? 10.797 -25.448 -26.396 1.00 70.88 87 GLN A C 1
ATOM 740 O O . GLN A 1 87 ? 9.868 -25.496 -27.192 1.00 70.88 87 GLN A O 1
ATOM 745 N N . THR A 1 88 ? 11.117 -26.485 -25.619 1.00 75.62 88 THR A N 1
ATOM 746 C CA . THR A 1 88 ? 10.450 -27.791 -25.716 1.00 75.62 88 THR A CA 1
ATOM 747 C C . THR A 1 88 ? 9.088 -27.830 -25.027 1.00 75.62 88 THR A C 1
ATOM 749 O O . THR A 1 88 ? 8.322 -28.762 -25.250 1.00 75.62 88 THR A O 1
ATOM 752 N N . GLY A 1 89 ? 8.762 -26.846 -24.179 1.00 77.00 89 GLY A N 1
ATOM 753 C CA . GLY A 1 89 ? 7.443 -26.744 -23.545 1.00 77.00 89 GLY A CA 1
ATOM 754 C C . GLY A 1 89 ? 7.085 -27.921 -22.625 1.00 77.00 89 GLY A C 1
ATOM 755 O O . GLY A 1 89 ? 5.917 -28.088 -22.277 1.00 77.00 89 GLY A O 1
ATOM 756 N N . VAL A 1 90 ? 8.068 -28.725 -22.201 1.00 82.94 90 VAL A N 1
ATOM 757 C CA . VAL A 1 90 ? 7.862 -29.965 -21.423 1.00 82.94 90 VAL A CA 1
ATOM 758 C C . VAL A 1 90 ? 7.107 -29.702 -20.116 1.00 82.94 90 VAL A C 1
ATOM 760 O O . VAL A 1 90 ? 6.223 -30.471 -19.746 1.00 82.94 90 VAL A O 1
ATOM 763 N N . MET A 1 91 ? 7.372 -28.571 -19.457 1.00 81.56 91 MET A N 1
ATOM 764 C CA . MET A 1 91 ? 6.635 -28.175 -18.249 1.00 81.56 91 MET A CA 1
ATOM 765 C C . MET A 1 91 ? 5.171 -27.823 -18.541 1.00 81.56 91 MET A C 1
ATOM 767 O O . MET A 1 91 ? 4.290 -28.113 -17.735 1.00 81.56 91 MET A O 1
ATOM 771 N N . GLY A 1 92 ? 4.888 -27.259 -19.719 1.00 86.50 92 GLY A N 1
ATOM 772 C CA . GLY A 1 92 ? 3.520 -27.037 -20.184 1.00 86.50 92 GLY A CA 1
ATOM 773 C C . GLY A 1 92 ? 2.779 -28.355 -20.409 1.00 86.50 92 GLY A C 1
ATOM 774 O O . GLY A 1 92 ? 1.645 -28.503 -19.960 1.00 86.50 92 GLY A O 1
ATOM 775 N N . LEU A 1 93 ? 3.435 -29.343 -21.025 1.00 87.62 93 LEU A N 1
ATOM 776 C CA . LEU A 1 93 ? 2.867 -30.681 -21.225 1.00 87.62 93 LEU A CA 1
ATOM 777 C C . LEU A 1 93 ? 2.570 -31.392 -19.901 1.00 87.62 93 LEU A C 1
ATOM 779 O O . LEU A 1 93 ? 1.488 -31.953 -19.747 1.00 87.62 93 LEU A O 1
ATOM 783 N N . TYR A 1 94 ? 3.485 -31.322 -18.934 1.00 90.50 94 TYR A N 1
ATOM 784 C CA . TYR A 1 94 ? 3.285 -31.904 -17.606 1.00 90.50 94 TYR A CA 1
ATOM 785 C C . TYR A 1 94 ? 2.067 -31.300 -16.890 1.00 90.50 94 TYR A C 1
ATOM 787 O O . TYR A 1 94 ? 1.183 -32.024 -16.426 1.00 90.50 94 TYR A O 1
ATOM 795 N N . ASN A 1 95 ? 1.958 -29.969 -16.880 1.00 90.56 95 ASN A N 1
ATOM 796 C CA . ASN A 1 95 ? 0.822 -29.274 -16.271 1.00 90.56 95 ASN A CA 1
ATOM 797 C C . ASN A 1 95 ? -0.500 -29.590 -16.989 1.00 90.56 95 ASN A C 1
ATOM 799 O O . ASN A 1 95 ? -1.536 -29.787 -16.344 1.00 90.56 95 ASN A O 1
ATOM 803 N N . ASN A 1 96 ? -0.468 -29.695 -18.319 1.00 94.06 96 ASN A N 1
ATOM 804 C CA . ASN A 1 96 ? -1.625 -30.096 -19.112 1.00 94.06 96 ASN A CA 1
ATOM 805 C C . ASN A 1 96 ? -2.051 -31.535 -18.797 1.00 94.06 96 ASN A C 1
ATOM 807 O O . ASN A 1 96 ? -3.246 -31.785 -18.654 1.00 94.06 96 ASN A O 1
ATOM 811 N N . ALA A 1 97 ? -1.103 -32.459 -18.619 1.00 95.56 97 ALA A N 1
ATOM 812 C CA . ALA A 1 97 ? -1.386 -33.844 -18.250 1.00 95.56 97 ALA A CA 1
ATOM 813 C C . ALA A 1 97 ? -2.039 -33.947 -16.862 1.00 95.56 97 ALA A C 1
ATOM 815 O O . ALA A 1 97 ? -3.051 -34.631 -16.708 1.00 95.56 97 ALA A O 1
ATOM 816 N N . ILE A 1 98 ? -1.535 -33.206 -15.868 1.00 95.25 98 ILE A N 1
ATOM 817 C CA . ILE A 1 98 ? -2.153 -33.138 -14.533 1.00 95.25 98 ILE A CA 1
ATOM 818 C C . ILE A 1 98 ? -3.581 -32.593 -14.622 1.00 95.25 98 ILE A C 1
ATOM 820 O O . ILE A 1 98 ? -4.507 -33.161 -14.041 1.00 95.25 98 ILE A O 1
ATOM 824 N N . THR A 1 99 ? -3.771 -31.507 -15.372 1.00 95.06 99 THR A N 1
ATOM 825 C CA . THR A 1 99 ? -5.085 -30.872 -15.548 1.00 95.06 99 THR A CA 1
ATOM 826 C C . THR A 1 99 ? -6.062 -31.798 -16.272 1.00 95.06 99 THR A C 1
ATOM 828 O O . THR A 1 99 ? -7.240 -31.867 -15.930 1.00 95.06 99 THR A O 1
ATOM 831 N N . PHE A 1 100 ? -5.585 -32.542 -17.267 1.00 97.25 100 PHE A N 1
ATOM 832 C CA . PHE A 1 100 ? -6.384 -33.538 -17.966 1.00 97.25 100 PHE A CA 1
ATOM 833 C C . PHE A 1 100 ? -6.807 -34.673 -17.025 1.00 97.25 100 PHE A C 1
ATOM 835 O O . PHE A 1 100 ? -7.978 -35.055 -17.003 1.00 97.25 100 PHE A O 1
ATOM 842 N N . MET A 1 101 ? -5.888 -35.164 -16.192 1.00 96.31 101 MET A N 1
ATOM 843 C CA . MET A 1 101 ? -6.165 -36.228 -15.227 1.00 96.31 101 MET A CA 1
ATOM 844 C C . MET A 1 101 ? -7.184 -35.789 -14.166 1.00 96.31 101 MET A C 1
ATOM 846 O O . MET A 1 101 ? -8.120 -36.529 -13.856 1.00 96.31 101 MET A O 1
ATOM 850 N N . SER A 1 102 ? -7.057 -34.563 -13.647 1.00 95.94 102 SER A N 1
ATOM 851 C CA . SER A 1 102 ? -8.003 -34.018 -12.667 1.00 95.94 102 SER A CA 1
ATOM 852 C C . SER A 1 102 ? -9.403 -33.829 -13.258 1.00 95.94 102 SER A C 1
ATOM 854 O O . SER A 1 102 ? -10.387 -34.234 -12.636 1.00 95.94 102 SER A O 1
ATOM 856 N N . ARG A 1 103 ? -9.503 -33.312 -14.491 1.00 96.00 103 ARG A N 1
ATOM 857 C CA . ARG A 1 103 ? -10.776 -33.194 -15.224 1.00 96.00 103 ARG A CA 1
ATOM 858 C C . ARG A 1 103 ? -11.404 -34.555 -15.504 1.00 96.00 103 ARG A C 1
ATOM 860 O O . ARG A 1 103 ? -12.603 -34.721 -15.319 1.00 96.00 103 ARG A O 1
ATOM 867 N N . THR A 1 104 ? -10.600 -35.542 -15.886 1.00 97.00 104 THR A N 1
ATOM 868 C CA . THR A 1 104 ? -11.079 -36.908 -16.140 1.00 97.00 104 THR A CA 1
ATOM 869 C C . THR A 1 104 ? -11.653 -37.534 -14.872 1.00 97.00 104 THR A C 1
ATOM 871 O O . THR A 1 104 ? -12.732 -38.120 -14.909 1.00 97.00 104 THR A O 1
ATOM 874 N N . LYS A 1 105 ? -10.988 -37.347 -13.726 1.00 96.75 105 LYS A N 1
ATOM 875 C CA . LYS A 1 105 ? -11.493 -37.809 -12.428 1.00 96.75 105 LYS A CA 1
ATOM 876 C C . LYS A 1 105 ? -12.818 -37.137 -12.051 1.00 96.75 105 LYS A C 1
ATOM 878 O O . LYS A 1 105 ? -13.735 -37.827 -11.615 1.00 96.75 105 LYS A O 1
ATOM 883 N N . ALA A 1 106 ? -12.935 -35.823 -12.250 1.00 95.50 106 ALA A N 1
ATOM 884 C CA . ALA A 1 106 ? -14.172 -35.088 -11.983 1.00 95.50 106 ALA A CA 1
ATOM 885 C C . ALA A 1 106 ? -15.327 -35.554 -12.888 1.00 95.50 106 ALA A C 1
ATOM 887 O O . ALA A 1 106 ? -16.427 -35.810 -12.402 1.00 95.50 106 ALA A O 1
ATOM 888 N N . ASN A 1 107 ? -15.063 -35.747 -14.183 1.00 96.06 107 ASN A N 1
ATOM 889 C CA . ASN A 1 107 ? -16.049 -36.267 -15.132 1.00 96.06 107 ASN A CA 1
ATOM 890 C C . ASN A 1 107 ? -16.494 -37.688 -14.761 1.00 96.06 107 ASN A C 1
ATOM 892 O O . ASN A 1 107 ? -17.682 -37.996 -14.804 1.00 96.06 107 ASN A O 1
ATOM 896 N N . MET A 1 108 ? -15.556 -38.547 -14.355 1.00 95.50 108 MET A N 1
ATOM 897 C CA . MET A 1 108 ? -15.862 -39.901 -13.898 1.00 95.50 108 MET A CA 1
ATOM 898 C C . MET A 1 108 ? -16.742 -39.884 -12.645 1.00 95.50 108 MET A C 1
ATOM 900 O O . MET A 1 108 ? -17.728 -40.613 -12.587 1.00 95.50 108 MET A O 1
ATOM 904 N N . GLN A 1 109 ? -16.424 -39.036 -11.664 1.00 94.44 109 GLN A N 1
ATOM 905 C CA . GLN A 1 109 ? -17.239 -38.885 -10.460 1.00 94.44 109 GLN A CA 1
ATOM 906 C C . GLN A 1 109 ? -18.654 -38.411 -10.796 1.00 94.44 109 GLN A C 1
ATOM 908 O O . GLN A 1 109 ? -19.620 -39.011 -10.335 1.00 94.44 109 GLN A O 1
ATOM 913 N N . MET A 1 110 ? -18.778 -37.403 -11.658 1.00 94.75 110 MET A N 1
ATOM 914 C CA . MET A 1 110 ? -20.075 -36.904 -12.110 1.00 94.75 110 MET A CA 1
ATOM 915 C C . MET A 1 110 ? -20.898 -37.997 -12.798 1.00 94.75 110 MET A C 1
ATOM 917 O O . MET A 1 110 ? -22.084 -38.134 -12.522 1.00 94.75 110 MET A O 1
ATOM 921 N N . LEU A 1 111 ? -20.283 -38.810 -13.661 1.00 95.56 111 LEU A N 1
ATOM 922 C CA . LEU A 1 111 ? -20.961 -39.935 -14.310 1.00 95.56 111 LEU A CA 1
ATOM 923 C C . LEU A 1 111 ? -21.388 -41.010 -13.306 1.00 95.56 111 LEU A C 1
ATOM 925 O O . LEU A 1 111 ? -22.487 -41.552 -13.425 1.00 95.56 111 LEU A O 1
ATOM 929 N N . MET A 1 112 ? -20.553 -41.310 -12.309 1.00 92.62 112 MET A N 1
ATOM 930 C CA . MET A 1 112 ? -20.909 -42.239 -11.236 1.00 92.62 112 MET A CA 1
ATOM 931 C C . MET A 1 112 ? -22.106 -41.720 -10.439 1.00 92.62 112 MET A C 1
ATOM 933 O O . MET A 1 112 ? -23.072 -42.459 -10.258 1.00 92.62 112 MET A O 1
ATOM 937 N N . GLU A 1 113 ? -22.090 -40.450 -10.039 1.00 88.38 113 GLU A N 1
ATOM 938 C CA . GLU A 1 113 ? -23.196 -39.804 -9.329 1.00 88.38 113 GLU A CA 1
ATOM 939 C C . GLU A 1 113 ? -24.465 -39.760 -10.187 1.00 88.38 113 GLU A C 1
ATOM 941 O O . GLU A 1 113 ? -25.531 -40.142 -9.714 1.00 88.38 113 GLU A O 1
ATOM 946 N N . LEU A 1 114 ? -24.365 -39.407 -11.470 1.00 89.69 114 LEU A N 1
ATOM 947 C CA . LEU A 1 114 ? -25.492 -39.424 -12.404 1.00 89.69 114 LEU A CA 1
ATOM 948 C C . LEU A 1 114 ? -26.075 -40.835 -12.546 1.00 89.69 114 LEU A C 1
ATOM 950 O O . LEU A 1 114 ? -27.286 -41.017 -12.464 1.00 89.69 114 LEU A O 1
ATOM 954 N N . SER A 1 115 ? -25.225 -41.852 -12.703 1.00 87.75 115 SER A N 1
ATOM 955 C CA . SER A 1 115 ? -25.667 -43.249 -12.765 1.00 87.75 115 SER A CA 1
ATOM 956 C C . SER A 1 115 ? -26.343 -43.688 -11.465 1.00 87.75 115 SER A C 1
ATOM 958 O O . SER A 1 115 ? -27.334 -44.419 -11.498 1.00 87.75 115 SER A O 1
ATOM 960 N N . HIS A 1 116 ? -25.846 -43.203 -10.326 1.00 84.81 116 HIS A N 1
ATOM 961 C CA . HIS A 1 116 ? -26.434 -43.440 -9.021 1.00 84.81 116 HIS A CA 1
ATOM 962 C C . HIS A 1 116 ? -27.819 -42.790 -8.934 1.00 84.81 116 HIS A C 1
ATOM 964 O O . HIS A 1 116 ? -28.780 -43.498 -8.654 1.00 84.81 116 HIS A O 1
ATOM 970 N N . PHE A 1 117 ? -27.955 -41.506 -9.283 1.00 84.00 117 PHE A N 1
ATOM 971 C CA . PHE A 1 117 ? -29.237 -40.791 -9.318 1.00 84.00 117 PHE A CA 1
ATOM 972 C C . PHE A 1 117 ? -30.253 -41.430 -10.264 1.00 84.00 117 PHE A C 1
ATOM 974 O O . PHE A 1 117 ? -31.425 -41.550 -9.912 1.00 84.00 117 PHE A O 1
ATOM 981 N N . LEU A 1 118 ? -29.824 -41.867 -11.450 1.00 83.69 118 LEU A N 1
ATOM 982 C CA . LEU A 1 118 ? -30.704 -42.521 -12.420 1.00 83.69 118 LEU A CA 1
ATOM 983 C C . LEU A 1 118 ? -31.208 -43.877 -11.909 1.00 83.69 118 LEU A C 1
ATOM 985 O O . LEU A 1 118 ? -32.369 -44.219 -12.130 1.00 83.69 118 LEU A O 1
ATOM 989 N N . ARG A 1 119 ? -30.366 -44.635 -11.195 1.00 85.12 119 ARG A N 1
ATOM 990 C CA . ARG A 1 119 ? -30.751 -45.921 -10.590 1.00 85.12 119 ARG A CA 1
ATOM 991 C C . ARG A 1 119 ? -31.641 -45.744 -9.364 1.00 85.12 119 ARG A C 1
ATOM 993 O O . ARG A 1 119 ? -32.599 -46.492 -9.208 1.00 85.12 119 ARG A O 1
ATOM 1000 N N . THR A 1 120 ? -31.351 -44.763 -8.511 1.00 81.25 120 THR A N 1
ATOM 1001 C CA . THR A 1 120 ? -32.126 -44.499 -7.289 1.00 81.25 120 THR A CA 1
ATOM 1002 C C . THR A 1 120 ? -33.355 -43.625 -7.537 1.00 81.25 120 THR A C 1
ATOM 1004 O O . THR A 1 120 ? -34.174 -43.472 -6.637 1.00 81.25 120 THR A O 1
ATOM 1007 N N . ARG A 1 121 ? -33.509 -43.051 -8.742 1.00 78.38 121 ARG A N 1
ATOM 1008 C CA . ARG A 1 121 ? -34.576 -42.101 -9.117 1.00 78.38 121 ARG A CA 1
ATOM 1009 C C . ARG A 1 121 ? -34.741 -40.942 -8.123 1.00 78.38 121 ARG A C 1
ATOM 1011 O O . ARG A 1 121 ? -35.844 -40.441 -7.927 1.00 78.38 121 ARG A O 1
ATOM 1018 N N . GLY A 1 122 ? -33.652 -40.527 -7.476 1.00 67.50 122 GLY A N 1
ATOM 1019 C CA . GLY A 1 122 ? -33.689 -39.478 -6.453 1.00 67.50 122 GLY A CA 1
ATOM 1020 C C . GLY A 1 122 ? -34.190 -39.932 -5.075 1.00 67.50 122 GLY A C 1
ATOM 1021 O O . GLY A 1 122 ? -34.391 -39.087 -4.205 1.00 67.50 122 GLY A O 1
ATOM 1022 N N . ALA A 1 123 ? -34.350 -41.237 -4.830 1.00 69.69 123 ALA A N 1
ATOM 1023 C CA . ALA A 1 123 ? -34.549 -41.767 -3.486 1.00 69.69 123 ALA A CA 1
ATOM 1024 C C . ALA A 1 123 ? -33.237 -41.653 -2.695 1.00 69.69 123 ALA A C 1
ATOM 1026 O O . ALA A 1 123 ? -32.366 -42.522 -2.743 1.00 69.69 123 ALA A O 1
ATOM 1027 N N . ILE A 1 124 ? -33.076 -40.539 -1.985 1.00 59.38 124 ILE A N 1
ATOM 1028 C CA . ILE A 1 124 ? -31.984 -40.352 -1.034 1.00 59.38 124 ILE A CA 1
ATOM 1029 C C . ILE A 1 124 ? -32.298 -41.248 0.163 1.00 59.38 124 ILE A C 1
ATOM 1031 O O . ILE A 1 124 ? -33.298 -41.045 0.851 1.00 59.38 124 ILE A O 1
ATOM 1035 N N . GLN A 1 125 ? -31.457 -42.250 0.413 1.00 58.31 125 GLN A N 1
ATOM 1036 C CA . GLN A 1 125 ? -31.537 -43.071 1.617 1.00 58.31 125 GLN A CA 1
ATOM 1037 C C . GLN A 1 125 ? -31.157 -42.182 2.816 1.00 58.31 125 GLN A C 1
ATOM 1039 O O . GLN A 1 125 ? -29.992 -42.048 3.184 1.00 58.31 125 GLN A O 1
ATOM 1044 N N . THR A 1 126 ? -32.141 -41.476 3.377 1.00 60.31 126 THR A N 1
ATOM 1045 C CA . THR A 1 126 ? -31.960 -40.532 4.494 1.00 60.31 126 THR A CA 1
ATOM 1046 C C . THR A 1 126 ? -31.655 -41.244 5.809 1.00 60.31 126 THR A C 1
ATOM 1048 O O . THR A 1 126 ? -31.056 -40.658 6.709 1.00 60.31 126 THR A O 1
ATOM 1051 N N . PHE A 1 127 ? -31.995 -42.529 5.904 1.00 58.69 127 PHE A N 1
ATOM 1052 C CA . PHE A 1 127 ? -31.675 -43.375 7.044 1.00 58.69 127 PHE A CA 1
ATOM 1053 C C . PHE A 1 127 ? -30.409 -44.176 6.752 1.00 58.69 127 PHE A C 1
ATOM 1055 O O . PHE A 1 127 ? -30.442 -45.220 6.103 1.00 58.69 127 PHE A O 1
ATOM 1062 N N . ARG A 1 128 ? -29.271 -43.667 7.232 1.00 54.91 128 ARG A N 1
ATOM 1063 C CA . ARG A 1 128 ? -27.999 -44.398 7.221 1.00 54.91 128 ARG A CA 1
ATOM 1064 C C . ARG A 1 128 ? -28.105 -45.588 8.178 1.00 54.91 128 ARG A C 1
ATOM 1066 O O . ARG A 1 128 ? -28.075 -45.397 9.390 1.00 54.91 128 ARG A O 1
ATOM 1073 N N . SER A 1 129 ? -28.258 -46.794 7.638 1.00 62.44 129 SER A N 1
ATOM 1074 C CA . SER A 1 129 ? -28.320 -48.043 8.419 1.00 62.44 129 SER A CA 1
ATOM 1075 C C . SER A 1 129 ? -26.938 -48.514 8.881 1.00 62.44 129 SER A C 1
ATOM 1077 O O . SER A 1 129 ? -26.833 -49.225 9.876 1.00 62.44 129 SER A O 1
ATOM 1079 N N . ASP A 1 130 ? -25.878 -48.089 8.188 1.00 65.44 130 ASP A N 1
ATOM 1080 C CA . ASP A 1 130 ? -24.505 -48.454 8.520 1.00 65.44 130 ASP A CA 1
ATOM 1081 C C . ASP A 1 130 ? -23.876 -47.465 9.502 1.00 65.44 130 ASP A C 1
ATOM 1083 O O . ASP A 1 130 ? -23.784 -46.256 9.252 1.00 65.44 130 ASP A O 1
ATOM 1087 N N . ARG A 1 131 ? -23.367 -48.004 10.617 1.00 58.69 131 ARG A N 1
ATOM 1088 C CA . ARG A 1 131 ? -22.416 -47.304 11.485 1.00 58.69 131 ARG A CA 1
ATOM 1089 C C . ARG A 1 131 ? -21.130 -47.082 10.699 1.00 58.69 131 ARG A C 1
ATOM 1091 O O . ARG A 1 131 ? -20.241 -47.927 10.674 1.00 58.69 131 ARG A O 1
ATOM 1098 N N . LEU A 1 132 ? -21.021 -45.919 10.073 1.00 55.12 132 LEU A N 1
ATOM 1099 C CA . LEU A 1 132 ? -19.755 -45.450 9.537 1.00 55.12 132 LEU A CA 1
ATOM 1100 C C . LEU A 1 132 ? -18.767 -45.310 10.705 1.00 55.12 132 LEU A C 1
ATOM 1102 O O . LEU A 1 132 ? -18.894 -44.399 11.523 1.00 55.12 132 LEU A O 1
ATOM 1106 N N . TYR A 1 133 ? -17.749 -46.169 10.759 1.00 56.59 133 TYR A N 1
ATOM 1107 C CA . TYR A 1 133 ? -16.501 -45.869 11.464 1.00 56.59 133 TYR A CA 1
ATOM 1108 C C . TYR A 1 133 ? -15.755 -44.785 10.674 1.00 56.59 133 TYR A C 1
ATOM 1110 O O . TYR A 1 133 ? -14.691 -45.002 10.102 1.00 56.59 133 TYR A O 1
ATOM 1118 N N . THR A 1 134 ? -16.343 -43.594 10.587 1.00 52.44 134 THR A N 1
ATOM 1119 C CA . THR A 1 134 ? -15.619 -42.401 10.168 1.00 52.44 134 THR A CA 1
ATOM 1120 C C . THR A 1 134 ? -14.639 -42.075 11.280 1.00 52.44 134 THR A C 1
ATOM 1122 O O . THR A 1 134 ? -15.049 -41.606 12.343 1.00 52.44 134 THR A O 1
ATOM 1125 N N . THR A 1 135 ? -13.347 -42.302 11.044 1.00 62.06 135 THR A N 1
ATOM 1126 C CA . THR A 1 135 ? -12.297 -41.604 11.783 1.00 62.06 135 THR A CA 1
ATOM 1127 C C . THR A 1 135 ? -12.488 -40.130 11.470 1.00 62.06 135 THR A C 1
ATOM 1129 O O . THR A 1 135 ? -12.107 -39.621 10.416 1.00 62.06 135 THR A O 1
ATOM 1132 N N . SER A 1 136 ? -13.246 -39.451 12.326 1.00 69.75 136 SER A N 1
ATOM 1133 C CA . SER A 1 136 ? -13.583 -38.061 12.104 1.00 69.75 136 SER A CA 1
ATOM 1134 C C . SER A 1 136 ? -12.266 -37.302 11.965 1.00 69.75 136 SER A C 1
ATOM 1136 O O . SER A 1 136 ? -11.406 -37.330 12.847 1.00 69.75 136 SER A O 1
ATOM 1138 N N . SER A 1 137 ? -12.100 -36.566 10.861 1.00 75.56 137 SER A N 1
ATOM 1139 C CA . SER A 1 137 ? -10.958 -35.653 10.704 1.00 75.56 137 SER A CA 1
ATOM 1140 C C . SER A 1 137 ? -10.968 -34.547 11.773 1.00 75.56 137 SER A C 1
ATOM 1142 O O . SER A 1 137 ? -10.153 -33.633 11.727 1.00 75.56 137 SER A O 1
ATOM 1144 N N . LEU A 1 138 ? -11.946 -34.578 12.677 1.00 78.69 138 LEU A N 1
ATOM 1145 C CA . LEU A 1 138 ? -12.155 -33.699 13.802 1.00 78.69 138 LEU A CA 1
ATOM 1146 C C . LEU A 1 138 ? -10.936 -33.698 14.722 1.00 78.69 138 LEU A C 1
ATOM 1148 O O . LEU A 1 138 ? -10.478 -32.617 15.051 1.00 78.69 138 LEU A O 1
ATOM 1152 N N . ALA A 1 139 ? -10.326 -34.848 15.024 1.00 79.88 139 ALA A N 1
ATOM 1153 C CA . ALA A 1 139 ? -9.097 -34.878 15.826 1.00 79.88 139 ALA A CA 1
ATOM 1154 C C . ALA A 1 139 ? -7.938 -34.127 15.139 1.00 79.88 139 ALA A C 1
ATOM 1156 O O . ALA A 1 139 ? -7.245 -33.326 15.761 1.00 79.88 139 ALA A O 1
ATOM 1157 N N . TYR A 1 140 ? -7.771 -34.322 13.826 1.00 84.12 140 TYR A N 1
ATOM 1158 C CA . TYR A 1 140 ? -6.775 -33.594 13.035 1.00 84.12 140 TYR A CA 1
ATOM 1159 C C . TYR A 1 140 ? -7.085 -32.093 12.962 1.00 84.12 140 TYR A C 1
ATOM 1161 O O . TYR A 1 140 ? -6.192 -31.264 13.121 1.00 84.12 140 TYR A O 1
ATOM 1169 N N . LYS A 1 141 ? -8.355 -31.728 12.764 1.00 86.50 141 LYS A N 1
ATOM 1170 C CA . LYS A 1 141 ? -8.804 -30.332 12.724 1.00 86.50 141 LYS A CA 1
ATOM 1171 C C . LYS A 1 141 ? -8.625 -29.639 14.073 1.00 86.50 141 LYS A C 1
ATOM 1173 O O . LYS A 1 141 ? -8.150 -28.514 14.079 1.00 86.50 141 LYS A O 1
ATOM 1178 N N . ILE A 1 142 ? -8.925 -30.311 15.184 1.00 90.69 142 ILE A N 1
ATOM 1179 C CA . ILE A 1 142 ? -8.672 -29.807 16.541 1.00 90.69 142 ILE A CA 1
ATOM 1180 C C . ILE A 1 142 ? -7.179 -29.554 16.726 1.00 90.69 142 ILE A C 1
ATOM 1182 O O . ILE A 1 142 ? -6.801 -28.437 17.046 1.00 90.69 142 ILE A O 1
ATOM 1186 N N . LYS A 1 143 ? -6.322 -30.524 16.388 1.00 91.56 143 LYS A N 1
ATOM 1187 C CA . LYS A 1 143 ? -4.864 -30.351 16.462 1.00 91.56 143 LYS A CA 1
ATOM 1188 C C . LYS A 1 143 ? -4.351 -29.204 15.581 1.00 91.56 143 LYS A C 1
ATOM 1190 O O . LYS A 1 143 ? -3.388 -28.523 15.919 1.00 91.56 143 LYS A O 1
ATOM 1195 N N . THR A 1 144 ? -4.983 -28.992 14.427 1.00 94.12 144 THR A N 1
ATOM 1196 C CA . THR A 1 144 ? -4.648 -27.874 13.533 1.00 94.12 144 THR A CA 1
ATOM 1197 C C . THR A 1 144 ? -5.072 -26.539 14.147 1.00 94.12 144 THR A C 1
ATOM 1199 O O . THR A 1 144 ? -4.315 -25.578 14.079 1.00 94.12 144 THR A O 1
ATOM 1202 N N . LEU A 1 145 ? -6.248 -26.479 14.778 1.00 93.81 145 LEU A N 1
ATOM 1203 C CA . LEU A 1 145 ? -6.722 -25.291 15.489 1.00 93.81 145 LEU A CA 1
ATOM 1204 C C . LEU A 1 145 ? -5.844 -24.966 16.701 1.00 93.81 145 LEU A C 1
ATOM 1206 O O . LEU A 1 145 ? -5.469 -23.813 16.860 1.00 93.81 145 LEU A O 1
ATOM 1210 N N . GLU A 1 146 ? -5.452 -25.967 17.491 1.00 95.56 146 GLU A N 1
ATOM 1211 C CA . GLU A 1 146 ? -4.526 -25.800 18.621 1.00 95.56 146 GLU A CA 1
ATOM 1212 C C . GLU A 1 146 ? -3.193 -25.196 18.166 1.00 95.56 146 GLU A C 1
ATOM 1214 O O . GLU A 1 146 ? -2.714 -24.234 18.761 1.00 95.56 146 GLU A O 1
ATOM 1219 N N . ARG A 1 147 ? -2.638 -25.687 17.050 1.00 95.00 147 ARG A N 1
ATOM 1220 C CA . ARG A 1 147 ? -1.419 -25.124 16.456 1.00 95.00 147 ARG A CA 1
ATOM 1221 C C . ARG A 1 147 ? -1.595 -23.658 16.061 1.00 95.00 147 ARG A C 1
ATOM 1223 O O . ARG A 1 147 ? -0.747 -22.830 16.373 1.00 95.00 147 ARG A O 1
ATOM 1230 N N . VAL A 1 148 ? -2.699 -23.335 15.387 1.00 93.38 148 VAL A N 1
ATOM 1231 C CA . VAL A 1 148 ? -3.005 -21.957 14.975 1.00 93.38 148 VAL A CA 1
ATOM 1232 C C . VAL A 1 148 ? -3.188 -21.052 16.195 1.00 93.38 148 VAL A C 1
ATOM 1234 O O . VAL A 1 148 ? -2.771 -19.898 16.175 1.00 93.38 148 VAL A O 1
ATOM 1237 N N . GLU A 1 149 ? -3.778 -21.550 17.282 1.00 94.00 149 GLU A N 1
ATOM 1238 C CA . GLU A 1 149 ? -3.870 -20.801 18.534 1.00 94.00 149 GLU A CA 1
ATOM 1239 C C . GLU A 1 149 ? -2.507 -20.550 19.176 1.00 94.00 149 GLU A C 1
ATOM 1241 O O . GLU A 1 149 ? -2.276 -19.446 19.666 1.00 94.00 149 GLU A O 1
ATOM 1246 N N . GLU A 1 150 ? -1.608 -21.534 19.188 1.00 95.75 150 GLU A N 1
ATOM 1247 C CA . GLU A 1 150 ? -0.238 -21.360 19.681 1.00 95.75 150 GLU A CA 1
ATOM 1248 C C . GLU A 1 150 ? 0.518 -20.310 18.860 1.00 95.75 150 GLU A C 1
ATOM 1250 O O . GLU A 1 150 ? 1.069 -19.366 19.428 1.00 95.75 150 GLU A O 1
ATOM 1255 N N . GLU A 1 151 ? 0.445 -20.398 17.530 1.00 93.50 151 GLU A N 1
ATOM 1256 C CA . GLU A 1 151 ? 1.030 -19.411 16.618 1.00 93.50 151 GLU A CA 1
ATOM 1257 C C . GLU A 1 151 ? 0.439 -18.013 16.854 1.00 93.50 151 GLU A C 1
ATOM 1259 O O . GLU A 1 151 ? 1.178 -17.034 16.968 1.00 93.50 151 GLU A O 1
ATOM 1264 N N . ASN A 1 152 ? -0.882 -17.907 17.026 1.00 90.38 152 ASN A N 1
ATOM 1265 C CA . ASN A 1 152 ? -1.549 -16.644 17.343 1.00 90.38 152 ASN A CA 1
ATOM 1266 C C . ASN A 1 152 ? -1.130 -16.085 18.707 1.00 90.38 152 ASN A C 1
ATOM 1268 O O . ASN A 1 152 ? -0.962 -14.873 18.837 1.00 90.38 152 ASN A O 1
ATOM 1272 N N . ARG A 1 153 ? -0.942 -16.934 19.727 1.00 92.75 153 ARG A N 1
ATOM 1273 C CA . ARG A 1 153 ? -0.442 -16.507 21.045 1.00 92.75 153 ARG A CA 1
ATOM 1274 C C . ARG A 1 153 ? 0.980 -15.972 20.937 1.00 92.75 153 ARG A C 1
ATOM 1276 O O . ARG A 1 153 ? 1.281 -14.952 21.553 1.00 92.75 153 ARG A O 1
ATOM 1283 N N . ASP A 1 154 ? 1.840 -16.613 20.158 1.00 92.50 154 ASP A N 1
ATOM 1284 C CA . ASP A 1 154 ? 3.221 -16.168 19.987 1.00 92.50 154 ASP A CA 1
ATOM 1285 C C . ASP A 1 154 ? 3.320 -14.901 19.133 1.00 92.50 154 ASP A C 1
ATOM 1287 O O . ASP A 1 154 ? 4.085 -13.994 19.467 1.00 92.50 154 ASP A O 1
ATOM 1291 N N . ILE A 1 155 ? 2.484 -14.762 18.100 1.00 89.31 155 ILE A N 1
ATOM 1292 C CA . ILE A 1 155 ? 2.325 -13.502 17.362 1.00 89.31 155 ILE A CA 1
ATOM 1293 C C . ILE A 1 155 ? 1.809 -12.405 18.297 1.00 89.31 155 ILE A C 1
ATOM 1295 O O . ILE A 1 155 ? 2.350 -11.305 18.286 1.00 89.31 155 ILE A O 1
ATOM 1299 N N . ALA A 1 156 ? 0.814 -12.686 19.142 1.00 88.00 156 ALA A N 1
ATOM 1300 C CA . ALA A 1 156 ? 0.277 -11.713 20.089 1.00 88.00 156 ALA A CA 1
ATOM 1301 C C . ALA A 1 156 ? 1.325 -11.262 21.116 1.00 88.00 156 ALA A C 1
ATOM 1303 O O . ALA A 1 156 ? 1.433 -10.064 21.369 1.00 88.00 156 ALA A O 1
ATOM 1304 N N . LYS A 1 157 ? 2.139 -12.181 21.659 1.00 89.50 157 LYS A N 1
ATOM 1305 C CA . LYS A 1 157 ? 3.290 -11.830 22.512 1.00 89.50 157 LYS A CA 1
ATOM 1306 C C . LYS A 1 157 ? 4.265 -10.925 21.765 1.00 89.50 157 LYS A C 1
ATOM 1308 O O . LYS A 1 157 ? 4.603 -9.860 22.262 1.00 89.50 157 LYS A O 1
ATOM 1313 N N . ARG A 1 158 ? 4.637 -11.288 20.532 1.00 81.50 158 ARG A N 1
ATOM 1314 C CA . ARG A 1 158 ? 5.528 -10.467 19.699 1.00 81.50 158 ARG A CA 1
ATOM 1315 C C . ARG A 1 158 ? 4.939 -9.086 19.420 1.00 81.50 158 ARG A C 1
ATOM 1317 O O . ARG A 1 158 ? 5.666 -8.110 19.491 1.00 81.50 158 ARG A O 1
ATOM 1324 N N . LEU A 1 159 ? 3.644 -8.984 19.134 1.00 81.19 159 LEU A N 1
ATOM 1325 C CA . LEU A 1 159 ? 2.963 -7.706 18.908 1.00 81.19 159 LEU A CA 1
ATOM 1326 C C . LEU A 1 159 ? 2.882 -6.852 20.179 1.00 81.19 159 LEU A C 1
ATOM 1328 O O . LEU A 1 159 ? 2.978 -5.634 20.086 1.00 81.19 159 LEU A O 1
ATOM 1332 N N . LEU A 1 160 ? 2.726 -7.474 21.350 1.00 78.19 160 LEU A N 1
ATOM 1333 C CA . LEU A 1 160 ? 2.779 -6.788 22.645 1.00 78.19 160 LEU A CA 1
ATOM 1334 C C . LEU A 1 160 ? 4.194 -6.292 22.975 1.00 78.19 160 LEU A C 1
ATOM 1336 O O . LEU A 1 160 ? 4.336 -5.213 23.547 1.00 78.19 160 LEU A O 1
ATOM 1340 N N . ASP A 1 161 ? 5.221 -7.052 22.590 1.00 78.69 161 ASP A N 1
ATOM 1341 C CA . ASP A 1 161 ? 6.631 -6.704 22.799 1.00 78.69 161 ASP A CA 1
ATOM 1342 C C . ASP A 1 161 ? 7.150 -5.673 21.782 1.00 78.69 161 ASP A C 1
ATOM 1344 O O . ASP A 1 161 ? 8.151 -4.995 22.030 1.00 78.69 161 ASP A O 1
ATOM 1348 N N . VAL A 1 162 ? 6.481 -5.524 20.633 1.00 75.12 162 VAL A N 1
ATOM 1349 C CA . VAL A 1 162 ? 6.799 -4.493 19.639 1.00 75.12 162 VAL A CA 1
ATOM 1350 C C . VAL A 1 162 ? 6.440 -3.123 20.211 1.00 75.12 162 VAL A C 1
ATOM 1352 O O . VAL A 1 162 ? 5.315 -2.636 20.135 1.00 75.12 162 VAL A O 1
ATOM 1355 N N . VAL A 1 163 ? 7.452 -2.467 20.771 1.00 64.69 163 VAL A N 1
ATOM 1356 C CA . VAL A 1 163 ? 7.400 -1.050 21.122 1.00 64.69 163 VAL A CA 1
ATOM 1357 C C . VAL A 1 163 ? 7.611 -0.241 19.845 1.00 64.69 163 VAL A C 1
ATOM 1359 O O . VAL A 1 163 ? 8.613 -0.413 19.145 1.00 64.69 163 VAL A O 1
ATOM 1362 N N . SER A 1 164 ? 6.678 0.658 19.531 1.00 66.50 164 SER A N 1
ATOM 1363 C CA . SER A 1 164 ? 6.835 1.569 18.400 1.00 66.50 164 SER A CA 1
ATOM 1364 C C . SER A 1 164 ? 8.091 2.428 18.602 1.00 66.50 164 SER A C 1
ATOM 1366 O O . SER A 1 164 ? 8.247 3.122 19.606 1.00 66.50 164 SER A O 1
ATOM 1368 N N . GLN A 1 165 ? 9.015 2.393 17.639 1.00 60.19 165 GLN A N 1
ATOM 1369 C CA . GLN A 1 165 ? 10.183 3.289 17.640 1.00 60.19 165 GLN A CA 1
ATOM 1370 C C . GLN A 1 165 ? 9.786 4.749 17.353 1.00 60.19 165 GLN A C 1
ATOM 1372 O O . GLN A 1 165 ? 10.571 5.669 17.580 1.00 60.19 165 GLN A O 1
ATOM 1377 N N . VAL A 1 166 ? 8.551 4.950 16.885 1.00 53.19 166 VAL A N 1
ATOM 1378 C CA . VAL A 1 166 ? 7.924 6.239 16.595 1.00 53.19 166 VAL A CA 1
ATOM 1379 C C . VAL A 1 166 ? 6.857 6.517 17.657 1.00 53.19 166 VAL A C 1
ATOM 1381 O O . VAL A 1 166 ? 6.085 5.629 18.026 1.00 53.19 166 VAL A O 1
ATOM 1384 N N . ASP A 1 167 ? 6.851 7.737 18.189 1.00 55.22 167 ASP A N 1
ATOM 1385 C CA . ASP A 1 167 ? 5.962 8.163 19.272 1.00 55.22 167 ASP A CA 1
ATOM 1386 C C . ASP A 1 167 ? 4.547 8.394 18.724 1.00 55.22 167 ASP A C 1
ATOM 1388 O O . ASP A 1 167 ? 4.291 9.365 18.018 1.00 55.22 167 ASP A O 1
ATOM 1392 N N . THR A 1 168 ? 3.621 7.479 19.007 1.00 58.69 168 THR A N 1
ATOM 1393 C CA . THR A 1 168 ? 2.238 7.560 18.514 1.00 58.69 168 THR A CA 1
ATOM 1394 C C . THR A 1 168 ? 1.350 8.477 19.360 1.00 58.69 168 THR A C 1
ATOM 1396 O O . THR A 1 168 ? 0.148 8.544 19.111 1.00 58.69 168 THR A O 1
ATOM 1399 N N . GLY A 1 169 ? 1.879 9.148 20.394 1.00 58.94 169 GLY A N 1
ATOM 1400 C CA . GLY A 1 169 ? 1.124 10.078 21.252 1.00 58.94 169 GLY A CA 1
ATOM 1401 C C . GLY A 1 169 ? -0.018 9.444 22.068 1.00 58.94 169 GLY A C 1
ATOM 1402 O O . GLY A 1 169 ? -0.666 10.113 22.876 1.00 58.94 169 GLY A O 1
ATOM 1403 N N . LEU A 1 170 ? -0.268 8.143 21.902 1.00 56.00 170 LEU A N 1
ATOM 1404 C CA . LEU A 1 170 ? -1.293 7.386 22.607 1.00 56.00 170 LEU A CA 1
ATOM 1405 C C . LEU A 1 170 ? -0.694 6.827 23.900 1.00 56.00 170 LEU A C 1
ATOM 1407 O O . LEU A 1 170 ? 0.108 5.897 23.888 1.00 56.00 170 LEU A O 1
ATOM 1411 N N . LYS A 1 171 ? -1.096 7.393 25.043 1.00 55.34 171 LYS A N 1
ATOM 1412 C CA . LYS A 1 171 ? -0.721 6.872 26.364 1.00 55.34 171 LYS A CA 1
ATOM 1413 C C . LYS A 1 171 ? -1.232 5.434 26.501 1.00 55.34 171 LYS A C 1
ATOM 1415 O O . LYS A 1 171 ? -2.442 5.223 26.601 1.00 55.34 171 LYS A O 1
ATOM 1420 N N . ALA A 1 172 ? -0.325 4.459 26.537 1.00 56.31 172 ALA A N 1
ATOM 1421 C CA . ALA A 1 172 ? -0.658 3.065 26.802 1.00 56.31 172 ALA A CA 1
ATOM 1422 C C . ALA A 1 172 ? -1.320 2.950 28.185 1.00 56.31 172 ALA A C 1
ATOM 1424 O O . ALA A 1 172 ? -0.676 3.103 29.222 1.00 56.31 172 ALA A O 1
ATOM 1425 N N . LYS A 1 173 ? -2.632 2.701 28.215 1.00 56.66 173 LYS A N 1
ATOM 1426 C CA . LYS A 1 173 ? -3.366 2.389 29.446 1.00 56.66 173 LYS A CA 1
ATOM 1427 C C . LYS A 1 173 ? -3.121 0.923 29.817 1.00 56.66 173 LYS A C 1
ATOM 1429 O O . LYS A 1 173 ? -4.024 0.104 29.719 1.00 56.66 173 LYS A O 1
ATOM 1434 N N . SER A 1 174 ? -1.904 0.587 30.236 1.00 48.97 174 SER A N 1
ATOM 1435 C CA . SER A 1 174 ? -1.598 -0.696 30.877 1.00 48.97 174 SER A CA 1
ATOM 1436 C C . SER A 1 174 ? -1.187 -0.432 32.323 1.00 48.97 174 SER A C 1
ATOM 1438 O O . SER A 1 174 ? -0.238 0.298 32.593 1.00 48.97 174 SER A O 1
ATOM 1440 N N . LYS A 1 175 ? -1.970 -0.972 33.262 1.00 53.31 175 LYS A N 1
ATOM 1441 C CA . LYS A 1 175 ? -1.947 -0.661 34.700 1.00 53.31 175 LYS A CA 1
ATOM 1442 C C . LYS A 1 175 ? -0.807 -1.327 35.492 1.00 53.31 175 LYS A C 1
ATOM 1444 O O . LYS A 1 175 ? -0.820 -1.216 36.713 1.00 53.31 175 LYS A O 1
ATOM 1449 N N . THR A 1 176 ? 0.180 -1.970 34.862 1.00 48.00 176 THR A N 1
ATOM 1450 C CA . THR A 1 176 ? 1.150 -2.795 35.622 1.00 48.00 176 THR A CA 1
ATOM 1451 C C . THR A 1 176 ? 2.617 -2.606 35.245 1.00 48.00 176 THR A C 1
ATOM 1453 O O . THR A 1 176 ? 3.476 -3.340 35.722 1.00 48.00 176 THR A O 1
ATOM 1456 N N . CYS A 1 177 ? 2.955 -1.576 34.477 1.00 43.12 177 CYS A N 1
ATOM 1457 C CA . CYS A 1 177 ? 4.346 -1.163 34.330 1.00 43.12 177 CYS A CA 1
ATOM 1458 C C . CYS A 1 177 ? 4.485 0.227 34.931 1.00 43.12 177 CYS A C 1
ATOM 1460 O O . CYS A 1 177 ? 3.827 1.172 34.497 1.00 43.12 177 CYS A O 1
ATOM 1462 N N . GLN A 1 178 ? 5.296 0.316 35.985 1.00 45.97 178 GLN A N 1
ATOM 1463 C CA . GLN A 1 178 ? 5.647 1.568 36.641 1.00 45.97 178 GLN A CA 1
ATOM 1464 C C . GLN A 1 178 ? 5.961 2.641 35.590 1.00 45.97 178 GLN A C 1
ATOM 1466 O O . GLN A 1 178 ? 6.596 2.321 34.579 1.00 45.97 178 GLN A O 1
ATOM 1471 N N . PRO A 1 179 ? 5.537 3.900 35.799 1.00 41.25 179 PRO A N 1
ATOM 1472 C CA . PRO A 1 179 ? 5.834 4.956 34.847 1.00 41.25 179 PRO A CA 1
ATOM 1473 C C . PRO A 1 179 ? 7.355 5.000 34.661 1.00 41.25 179 PRO A C 1
ATOM 1475 O O . PRO A 1 179 ? 8.071 5.110 35.665 1.00 41.25 179 PRO A O 1
ATOM 1478 N N . PRO A 1 180 ? 7.883 4.905 33.426 1.00 41.38 180 PRO A N 1
ATOM 1479 C CA . PRO A 1 180 ? 9.292 5.162 33.216 1.00 41.38 180 PRO A CA 1
ATOM 1480 C C . PRO A 1 180 ? 9.556 6.560 33.766 1.00 41.38 180 PRO A C 1
ATOM 1482 O O . PRO A 1 180 ? 8.913 7.537 33.368 1.00 41.38 180 PRO A O 1
ATOM 1485 N N . LYS A 1 181 ? 10.435 6.615 34.774 1.00 43.56 181 LYS A N 1
ATOM 1486 C CA . LYS A 1 181 ? 10.955 7.833 35.398 1.00 43.56 181 LYS A CA 1
ATOM 1487 C C . LYS A 1 181 ? 11.074 8.897 34.324 1.00 43.56 181 LYS A C 1
ATOM 1489 O O . LYS A 1 181 ? 11.856 8.672 33.408 1.00 43.56 181 LYS A O 1
ATOM 1494 N N . LYS A 1 182 ? 10.290 9.981 34.450 1.00 44.72 182 LYS A N 1
ATOM 1495 C CA . LYS A 1 182 ? 10.284 11.196 33.615 1.00 44.72 182 LYS A CA 1
ATOM 1496 C C . LYS A 1 182 ? 11.505 11.232 32.697 1.00 44.72 182 LYS A C 1
ATOM 1498 O O . LYS A 1 182 ? 12.534 11.813 33.048 1.00 44.72 182 LYS A O 1
ATOM 1503 N N . THR A 1 183 ? 11.420 10.560 31.549 1.00 41.38 183 THR A N 1
ATOM 1504 C CA . THR A 1 183 ? 12.442 10.696 30.527 1.00 41.38 183 THR A CA 1
ATOM 1505 C C . THR A 1 183 ? 12.284 12.126 30.082 1.00 41.38 183 THR A C 1
ATOM 1507 O O . THR A 1 183 ? 11.247 12.484 29.529 1.00 41.38 183 THR A O 1
ATOM 1510 N N . ARG A 1 184 ? 13.259 12.935 30.508 1.00 42.12 184 ARG A N 1
ATOM 1511 C CA . ARG A 1 184 ? 13.589 14.282 30.053 1.00 42.12 184 ARG A CA 1
ATOM 1512 C C . ARG A 1 184 ? 12.760 14.650 28.837 1.00 42.12 184 ARG A C 1
ATOM 1514 O O . ARG A 1 184 ? 12.885 13.938 27.843 1.00 42.12 184 ARG A O 1
ATOM 1521 N N . SER A 1 185 ? 11.966 15.722 28.955 1.00 48.91 185 SER A N 1
ATOM 1522 C CA . SER A 1 185 ? 11.388 16.479 27.837 1.00 48.91 185 SER A CA 1
ATOM 1523 C C . SER A 1 185 ? 12.146 16.131 26.560 1.00 48.91 185 SER A C 1
ATOM 1525 O O . SER A 1 185 ? 13.321 16.500 26.431 1.00 48.91 185 SER A O 1
ATOM 1527 N N . ARG A 1 186 ? 11.561 15.238 25.744 1.00 53.81 186 ARG A N 1
ATOM 1528 C CA . ARG A 1 186 ? 12.203 14.759 24.522 1.00 53.81 186 ARG A CA 1
ATOM 1529 C C . ARG A 1 186 ? 12.302 16.003 23.667 1.00 53.81 186 ARG A C 1
ATOM 1531 O O . ARG A 1 186 ? 11.306 16.429 23.099 1.00 53.81 186 ARG A O 1
ATOM 1538 N N . ARG A 1 187 ? 13.480 16.628 23.674 1.00 55.91 187 ARG A N 1
ATOM 1539 C CA . ARG A 1 187 ? 13.787 17.760 22.810 1.00 55.91 187 ARG A CA 1
ATOM 1540 C C . ARG A 1 187 ? 13.440 17.289 21.408 1.00 55.91 187 ARG A C 1
ATOM 1542 O O . ARG A 1 187 ? 14.031 16.313 20.940 1.00 55.91 187 ARG A O 1
ATOM 1549 N N . ILE A 1 188 ? 12.423 17.908 20.818 1.00 57.03 188 ILE A N 1
ATOM 1550 C CA . ILE A 1 188 ? 12.071 17.715 19.417 1.00 57.03 188 ILE A CA 1
ATOM 1551 C C . ILE A 1 188 ? 13.377 17.809 18.641 1.00 57.03 188 ILE A C 1
ATOM 1553 O O . ILE A 1 188 ? 14.185 18.711 18.885 1.00 57.03 188 ILE A O 1
ATOM 1557 N N . LYS A 1 189 ? 13.650 16.803 17.806 1.00 64.00 189 LYS A N 1
ATOM 1558 C CA . LYS A 1 189 ? 14.834 16.861 16.954 1.00 64.00 189 LYS A CA 1
ATOM 1559 C C . LYS A 1 189 ? 14.704 18.144 16.128 1.00 64.00 189 LYS A C 1
ATOM 1561 O O . LYS A 1 189 ? 13.623 18.355 15.569 1.00 64.00 189 LYS A O 1
ATOM 1566 N N . PRO A 1 190 ? 15.744 18.993 16.090 1.00 68.38 190 PRO A N 1
ATOM 1567 C CA . PRO A 1 190 ? 15.674 20.241 15.347 1.00 68.38 190 PRO A CA 1
ATOM 1568 C C . PRO A 1 190 ? 15.254 19.925 13.915 1.00 68.38 190 PRO A C 1
ATOM 1570 O O . PRO A 1 190 ? 15.721 18.940 13.333 1.00 68.38 190 PRO A O 1
ATOM 1573 N N . PHE A 1 191 ? 14.321 20.710 13.387 1.00 71.75 191 PHE A N 1
ATOM 1574 C CA . PHE A 1 191 ? 13.842 20.526 12.028 1.00 71.75 191 PHE A CA 1
ATOM 1575 C C . PHE A 1 191 ? 14.982 20.871 11.065 1.00 71.75 191 PHE A C 1
ATOM 1577 O O . PHE A 1 191 ? 15.312 22.038 10.870 1.00 71.75 191 PHE A O 1
ATOM 1584 N N . THR A 1 192 ? 15.628 19.853 10.499 1.00 70.44 192 THR A N 1
ATOM 1585 C CA . THR A 1 192 ? 16.665 20.026 9.478 1.00 70.44 192 THR A CA 1
ATOM 1586 C C . THR A 1 192 ? 16.047 19.768 8.113 1.00 70.44 192 THR A C 1
ATOM 1588 O O . THR A 1 192 ? 15.829 18.616 7.739 1.00 70.44 192 THR A O 1
ATOM 1591 N N . MET A 1 193 ? 15.748 20.841 7.389 1.00 67.94 193 MET A N 1
ATOM 1592 C CA . MET A 1 193 ? 15.277 20.787 6.008 1.00 67.94 193 MET A CA 1
ATOM 1593 C C . MET A 1 193 ? 16.381 21.274 5.082 1.00 67.94 193 MET A C 1
ATOM 1595 O O . MET A 1 193 ? 17.041 22.271 5.372 1.00 67.94 193 MET A O 1
ATOM 1599 N N . ASP A 1 194 ? 16.572 20.569 3.970 1.00 70.50 194 ASP A N 1
ATOM 1600 C CA . ASP A 1 194 ? 17.508 21.001 2.940 1.00 70.50 194 ASP A CA 1
ATOM 1601 C C . ASP A 1 194 ? 17.050 22.340 2.340 1.00 70.50 194 ASP A C 1
ATOM 1603 O O . ASP A 1 194 ? 15.861 22.575 2.104 1.00 70.50 194 ASP A O 1
ATOM 1607 N N . GLU A 1 195 ? 18.003 23.220 2.036 1.00 70.81 195 GLU A N 1
ATOM 1608 C CA . GLU A 1 195 ? 17.725 24.554 1.482 1.00 70.81 195 GLU A CA 1
ATOM 1609 C C . GLU A 1 195 ? 17.041 24.492 0.103 1.00 70.81 195 GLU A C 1
ATOM 1611 O O . GLU A 1 195 ? 16.343 25.417 -0.308 1.00 70.81 195 GLU A O 1
ATOM 1616 N N . MET A 1 196 ? 17.218 23.388 -0.628 1.00 71.94 196 MET A N 1
ATOM 1617 C CA . MET A 1 196 ? 16.701 23.208 -1.987 1.00 71.94 196 MET A CA 1
ATOM 1618 C C . MET A 1 196 ? 15.161 23.141 -2.046 1.00 71.94 196 MET A C 1
ATOM 1620 O O . MET A 1 196 ? 14.572 23.884 -2.832 1.00 71.94 196 MET A O 1
ATOM 1624 N N . PRO A 1 197 ? 14.484 22.311 -1.231 1.00 68.50 197 PRO A N 1
ATOM 1625 C CA . PRO A 1 197 ? 13.038 22.382 -1.037 1.00 68.50 197 PRO A CA 1
ATOM 1626 C C . PRO A 1 197 ? 12.524 23.742 -0.557 1.00 68.50 197 PRO A C 1
ATOM 1628 O O . PRO A 1 197 ? 11.439 24.151 -0.966 1.00 68.50 197 PRO A O 1
ATOM 1631 N N . LEU A 1 198 ? 13.290 24.441 0.289 1.00 73.12 198 LEU A N 1
ATOM 1632 C CA . LEU A 1 198 ? 12.877 25.710 0.892 1.00 73.12 198 LEU A CA 1
ATOM 1633 C C . LEU A 1 198 ? 12.764 26.841 -0.145 1.00 73.12 198 LEU A C 1
ATOM 1635 O O . LEU A 1 198 ? 11.853 27.657 -0.066 1.00 73.12 198 LEU A O 1
ATOM 1639 N N . LYS A 1 199 ? 13.608 26.826 -1.185 1.00 74.31 199 LYS A N 1
ATOM 1640 C CA . LYS A 1 199 ? 13.556 27.790 -2.303 1.00 74.31 199 LYS A CA 1
ATOM 1641 C C . LYS A 1 199 ? 12.219 27.819 -3.044 1.00 74.31 199 LYS A C 1
ATOM 1643 O O . LYS A 1 199 ? 11.840 28.853 -3.582 1.00 74.31 199 LYS A O 1
ATOM 1648 N N . LYS A 1 200 ? 11.473 26.706 -3.059 1.00 72.12 200 LYS A N 1
ATOM 1649 C CA . LYS A 1 200 ? 10.145 26.626 -3.707 1.00 72.12 200 LYS A CA 1
ATOM 1650 C C . LYS A 1 200 ? 9.134 27.579 -3.068 1.00 72.12 200 LYS A C 1
ATOM 1652 O O . LYS A 1 200 ? 8.153 27.972 -3.691 1.00 72.12 200 LYS A O 1
ATOM 1657 N N . TYR A 1 201 ? 9.388 27.944 -1.821 1.00 72.00 201 TYR A N 1
ATOM 1658 C CA . TYR A 1 201 ? 8.511 28.753 -1.008 1.00 72.00 201 TYR A CA 1
ATOM 1659 C C . TYR A 1 201 ? 8.836 30.251 -1.050 1.00 72.00 201 TYR A C 1
ATOM 1661 O O . TYR A 1 201 ? 8.000 31.044 -0.639 1.00 72.00 201 TYR A O 1
ATOM 1669 N N . GLU A 1 202 ? 9.986 30.654 -1.606 1.00 69.81 202 GLU A N 1
ATOM 1670 C CA . GLU A 1 202 ? 10.407 32.066 -1.697 1.00 69.81 202 GLU A CA 1
ATOM 1671 C C . GLU A 1 202 ? 9.422 32.939 -2.493 1.00 69.81 202 GLU A C 1
ATOM 1673 O O . GLU A 1 202 ? 9.321 34.138 -2.253 1.00 69.81 202 GLU A O 1
ATOM 1678 N N . GLY A 1 203 ? 8.680 32.344 -3.434 1.00 69.00 203 GLY A N 1
ATOM 1679 C CA . GLY A 1 203 ? 7.669 33.044 -4.234 1.00 69.00 203 GLY A CA 1
ATOM 1680 C C . GLY A 1 203 ? 6.312 33.218 -3.545 1.00 69.00 203 GLY A C 1
ATOM 1681 O O . GLY A 1 203 ? 5.465 33.955 -4.049 1.00 69.00 203 GLY A O 1
ATOM 1682 N N . TYR A 1 204 ? 6.082 32.547 -2.415 1.00 68.06 204 TYR A N 1
ATOM 1683 C CA . TYR A 1 204 ? 4.849 32.666 -1.648 1.00 68.06 204 TYR A CA 1
ATOM 1684 C C . TYR A 1 204 ? 5.121 33.609 -0.472 1.00 68.06 204 TYR A C 1
ATOM 1686 O O . TYR A 1 204 ? 5.943 33.310 0.385 1.00 68.06 204 TYR A O 1
ATOM 1694 N N . ASN A 1 205 ? 4.437 34.754 -0.426 1.00 67.38 205 ASN A N 1
ATOM 1695 C CA . ASN A 1 205 ? 4.554 35.731 0.663 1.00 67.38 205 ASN A CA 1
ATOM 1696 C C . ASN A 1 205 ? 3.955 35.176 1.971 1.00 67.38 205 ASN A C 1
ATOM 1698 O O . ASN A 1 205 ? 2.872 35.594 2.379 1.00 67.38 205 ASN A O 1
ATOM 1702 N N . PHE A 1 206 ? 4.616 34.213 2.611 1.00 74.44 206 PHE A N 1
ATOM 1703 C CA . PHE A 1 206 ? 4.245 33.725 3.933 1.00 74.44 206 PHE A CA 1
ATOM 1704 C C . PHE A 1 206 ? 5.383 33.932 4.926 1.00 74.44 206 PHE A C 1
ATOM 1706 O O . PHE A 1 206 ? 6.563 33.769 4.613 1.00 74.44 206 PHE A O 1
ATOM 1713 N N . GLU A 1 207 ? 5.011 34.306 6.143 1.00 77.00 207 GLU A N 1
ATOM 1714 C CA . GLU A 1 207 ? 5.951 34.467 7.242 1.00 77.00 207 GLU A CA 1
ATOM 1715 C C . GLU A 1 207 ? 6.370 33.082 7.735 1.00 77.00 207 GLU A C 1
ATOM 1717 O O . GLU A 1 207 ? 5.534 32.256 8.109 1.00 77.00 207 GLU A O 1
ATOM 1722 N N . MET A 1 208 ? 7.672 32.797 7.696 1.00 75.06 208 MET A N 1
ATOM 1723 C CA . MET A 1 208 ? 8.178 31.512 8.158 1.00 75.06 208 MET A CA 1
ATOM 1724 C C . MET A 1 208 ? 8.097 31.453 9.690 1.00 75.06 208 MET A C 1
ATOM 1726 O O . MET A 1 208 ? 8.643 32.340 10.355 1.00 75.06 208 MET A O 1
ATOM 1730 N N . PRO A 1 209 ? 7.460 30.421 10.268 1.00 81.38 209 PRO A N 1
ATOM 1731 C CA . PRO A 1 209 ? 7.357 30.309 11.713 1.00 81.38 209 PRO A CA 1
ATOM 1732 C C . PRO A 1 209 ? 8.740 30.173 12.361 1.00 81.38 209 PRO A C 1
ATOM 1734 O O . PRO A 1 209 ? 9.636 29.486 11.851 1.00 81.38 209 PRO A O 1
ATOM 1737 N N . GLN A 1 210 ? 8.917 30.843 13.502 1.00 76.50 210 GLN A N 1
ATOM 1738 C CA . GLN A 1 210 ? 10.198 30.873 14.218 1.00 76.50 210 GLN A CA 1
ATOM 1739 C C . GLN A 1 210 ? 10.444 29.598 15.032 1.00 76.50 210 GLN A C 1
ATOM 1741 O O . GLN A 1 210 ? 11.596 29.250 15.307 1.00 76.50 210 GLN A O 1
ATOM 1746 N N . THR A 1 211 ? 9.372 28.887 15.384 1.00 82.88 211 THR A N 1
ATOM 1747 C CA . THR A 1 211 ? 9.410 27.721 16.264 1.00 82.88 211 THR A CA 1
ATOM 1748 C C . THR A 1 211 ? 9.542 26.428 15.456 1.00 82.88 211 THR A C 1
ATOM 1750 O O . THR A 1 211 ? 8.844 26.229 14.464 1.00 82.88 211 THR A O 1
ATOM 1753 N N . ASP A 1 212 ? 10.406 25.504 15.894 1.00 78.81 212 ASP A N 1
ATOM 1754 C CA . ASP A 1 212 ? 10.593 24.201 15.230 1.00 78.81 212 ASP A CA 1
ATOM 1755 C C . ASP A 1 212 ? 9.298 23.380 15.138 1.00 78.81 212 ASP A C 1
ATOM 1757 O O . ASP A 1 212 ? 9.055 22.727 14.129 1.00 78.81 212 ASP A O 1
ATOM 1761 N N . GLU A 1 213 ? 8.450 23.431 16.166 1.00 78.19 213 GLU A N 1
ATOM 1762 C CA . GLU A 1 213 ? 7.159 22.728 16.210 1.00 78.19 213 GLU A CA 1
ATOM 1763 C C . GLU A 1 213 ? 6.207 23.187 15.105 1.00 78.19 213 GLU A C 1
ATOM 1765 O O . GLU A 1 213 ? 5.596 22.374 14.412 1.00 78.19 213 GLU A O 1
ATOM 1770 N N . GLU A 1 214 ? 6.122 24.497 14.904 1.00 81.00 214 GLU A N 1
ATOM 1771 C CA . GLU A 1 214 ? 5.286 25.107 13.874 1.00 81.00 214 GLU A CA 1
ATOM 1772 C C . GLU A 1 214 ? 5.837 24.817 12.475 1.00 81.00 214 GLU A C 1
ATOM 1774 O O . GLU A 1 214 ? 5.064 24.581 11.548 1.00 81.00 214 GLU A O 1
ATOM 1779 N N . ARG A 1 215 ? 7.169 24.749 12.321 1.00 80.88 215 ARG A N 1
ATOM 1780 C CA . ARG A 1 215 ? 7.808 24.307 11.072 1.00 80.88 215 ARG A CA 1
ATOM 1781 C C . ARG A 1 215 ? 7.480 22.855 10.747 1.00 80.88 215 ARG A C 1
ATOM 1783 O O . ARG A 1 215 ? 7.121 22.561 9.610 1.00 80.88 215 ARG A O 1
ATOM 1790 N N . TRP A 1 216 ? 7.556 21.962 11.734 1.00 81.25 216 TRP A N 1
ATOM 1791 C CA . TRP A 1 216 ? 7.145 20.567 11.569 1.00 81.25 216 TRP A CA 1
ATOM 1792 C C . TRP A 1 216 ? 5.678 20.464 11.154 1.00 81.25 216 TRP A C 1
ATOM 1794 O O . TRP A 1 216 ? 5.368 19.738 10.217 1.00 81.25 216 TRP A O 1
ATOM 1804 N N . LEU A 1 217 ? 4.785 21.225 11.789 1.00 82.12 217 LEU A N 1
ATOM 1805 C CA . LEU A 1 217 ? 3.361 21.200 11.461 1.00 82.12 217 LEU A CA 1
ATOM 1806 C C . LEU A 1 217 ? 3.066 21.748 10.057 1.00 82.12 217 LEU A C 1
ATOM 1808 O O . LEU A 1 217 ? 2.206 21.212 9.359 1.00 82.12 217 LEU A O 1
ATOM 1812 N N . LEU A 1 218 ? 3.777 22.802 9.647 1.00 82.69 218 LEU A N 1
ATOM 1813 C CA . LEU A 1 218 ? 3.608 23.434 8.342 1.00 82.69 218 LEU A CA 1
ATOM 1814 C C . LEU A 1 218 ? 4.131 22.543 7.215 1.00 82.69 218 LEU A C 1
ATOM 1816 O O . LEU A 1 218 ? 3.426 22.318 6.233 1.00 82.69 218 LEU A O 1
ATOM 1820 N N . PHE A 1 219 ? 5.363 22.043 7.346 1.00 84.88 219 PHE A N 1
ATOM 1821 C CA . PHE A 1 219 ? 6.000 21.282 6.276 1.00 84.88 219 PHE A CA 1
ATOM 1822 C C . PHE A 1 219 ? 5.579 19.815 6.262 1.00 84.88 219 PHE A C 1
ATOM 1824 O O . PHE A 1 219 ? 5.515 19.210 5.187 1.00 84.88 219 PHE A O 1
ATOM 1831 N N . ARG A 1 220 ? 5.270 19.253 7.435 1.00 88.00 220 ARG A N 1
ATOM 1832 C CA . ARG A 1 220 ? 4.927 17.842 7.602 1.00 88.00 220 ARG A CA 1
ATOM 1833 C C . ARG A 1 220 ? 3.655 17.619 8.413 1.00 88.00 220 ARG A C 1
ATOM 1835 O O . ARG A 1 220 ? 3.701 17.092 9.529 1.00 88.00 220 ARG A O 1
ATOM 1842 N N . PRO A 1 221 ? 2.493 18.006 7.866 1.00 90.19 221 PRO A N 1
ATOM 1843 C CA . PRO A 1 221 ? 1.236 17.803 8.557 1.00 90.19 221 PRO A CA 1
ATOM 1844 C C . PRO A 1 221 ? 0.929 16.308 8.702 1.00 90.19 221 PRO A C 1
ATOM 1846 O O . PRO A 1 221 ? 1.049 15.522 7.758 1.00 90.19 221 PRO A O 1
ATOM 1849 N N . LEU A 1 222 ? 0.489 15.929 9.901 1.00 89.75 222 LEU A N 1
ATOM 1850 C CA . LEU A 1 222 ? 0.018 14.586 10.224 1.00 89.75 222 LEU A CA 1
ATOM 1851 C C . LEU A 1 222 ? -1.501 14.537 10.082 1.00 89.75 222 LEU A C 1
ATOM 1853 O O . LEU A 1 222 ? -2.222 15.273 10.757 1.00 89.75 222 LEU A O 1
ATOM 1857 N N . ILE A 1 223 ? -1.992 13.642 9.232 1.00 89.06 223 ILE A N 1
ATOM 1858 C CA . ILE A 1 223 ? -3.421 13.358 9.091 1.00 89.06 223 ILE A CA 1
ATOM 1859 C C . ILE A 1 223 ? -3.725 11.943 9.573 1.00 89.06 223 ILE A C 1
ATOM 1861 O O . ILE A 1 223 ? -2.850 11.078 9.593 1.00 89.06 223 ILE A O 1
ATOM 1865 N N . TYR A 1 224 ? -4.972 11.687 9.958 1.00 89.25 224 TYR A N 1
ATOM 1866 C CA . TYR A 1 224 ? -5.420 10.347 10.314 1.00 89.25 224 TYR A CA 1
ATOM 1867 C C . TYR A 1 224 ? -6.675 9.959 9.535 1.00 89.25 224 TYR A C 1
ATOM 1869 O O . TYR A 1 224 ? -7.550 10.785 9.284 1.00 89.25 224 TYR A O 1
ATOM 1877 N N . PHE A 1 225 ? -6.758 8.682 9.177 1.00 86.31 225 PHE A N 1
ATOM 1878 C CA . PHE A 1 225 ? -7.904 8.061 8.532 1.00 86.31 225 PHE A CA 1
ATOM 1879 C C . PHE A 1 225 ? -8.441 6.953 9.425 1.00 86.31 225 PHE A C 1
ATOM 1881 O O . PHE A 1 225 ? -7.752 5.964 9.680 1.00 86.31 225 PHE A O 1
ATOM 1888 N N . ASP A 1 226 ? -9.680 7.110 9.873 1.00 86.12 226 ASP A N 1
ATOM 1889 C CA . ASP A 1 226 ? -10.412 6.042 10.542 1.00 86.12 226 ASP A CA 1
ATOM 1890 C C . ASP A 1 226 ? -11.079 5.173 9.476 1.00 86.12 226 ASP A C 1
ATOM 1892 O O . ASP A 1 226 ? -11.931 5.636 8.716 1.00 86.12 226 ASP A O 1
ATOM 1896 N N . ILE A 1 227 ? -10.648 3.915 9.381 1.00 85.94 227 ILE A N 1
ATOM 1897 C CA . ILE A 1 227 ? -11.126 2.986 8.360 1.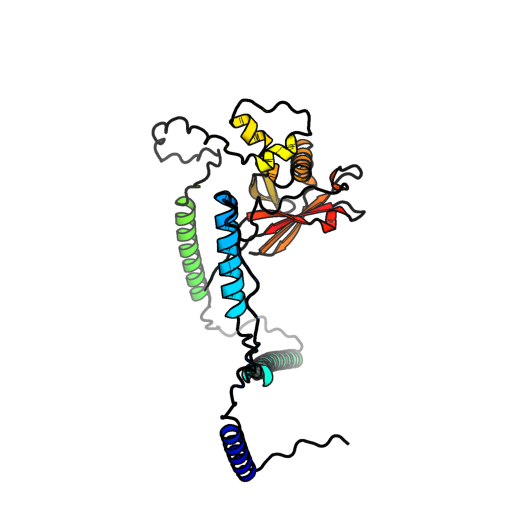00 85.94 227 ILE A CA 1
ATOM 1898 C C . ILE A 1 227 ? -12.286 2.182 8.921 1.00 85.94 227 ILE A C 1
ATOM 1900 O O . ILE A 1 227 ? -12.159 1.482 9.930 1.00 85.94 227 ILE A O 1
ATOM 1904 N N . TYR A 1 228 ? -13.395 2.221 8.193 1.00 84.81 228 TYR A N 1
ATOM 1905 C CA . TYR A 1 228 ? -14.595 1.461 8.491 1.00 84.81 228 TYR A CA 1
ATOM 1906 C C . TYR A 1 228 ? -14.881 0.478 7.361 1.00 84.81 228 TYR A C 1
ATOM 1908 O O . TYR A 1 228 ? -14.842 0.832 6.182 1.00 84.81 228 TYR A O 1
ATOM 1916 N N . LEU A 1 229 ? -15.193 -0.766 7.723 1.00 83.25 229 LEU A N 1
ATOM 1917 C CA . LEU A 1 229 ? -15.853 -1.686 6.807 1.00 83.25 229 LEU A CA 1
ATOM 1918 C C . LEU A 1 229 ? -17.329 -1.284 6.730 1.00 83.25 229 LEU A C 1
ATOM 1920 O O . LEU A 1 229 ? -17.941 -1.043 7.775 1.00 83.25 229 LEU A O 1
ATOM 1924 N N . LYS A 1 230 ? -17.872 -1.201 5.509 1.00 75.38 230 LYS A N 1
ATOM 1925 C CA . LYS A 1 230 ? -19.231 -0.717 5.226 1.00 75.38 230 LYS A CA 1
ATOM 1926 C C . LYS A 1 230 ? -20.243 -1.272 6.250 1.00 75.38 230 LYS A C 1
ATOM 1928 O O . LYS A 1 230 ? -20.434 -2.481 6.338 1.00 75.38 230 LYS A O 1
ATOM 1933 N N . ASP A 1 231 ? -20.828 -0.356 7.024 1.00 62.44 231 ASP A N 1
ATOM 1934 C CA . ASP A 1 231 ? -21.950 -0.535 7.957 1.00 62.44 231 ASP A CA 1
ATOM 1935 C C . ASP A 1 231 ? -21.749 -1.311 9.279 1.00 62.44 231 ASP A C 1
ATOM 1937 O O . ASP A 1 231 ? -22.751 -1.713 9.862 1.00 62.44 231 ASP A O 1
ATOM 1941 N N . SER A 1 232 ? -20.539 -1.490 9.846 1.00 61.66 232 SER A N 1
ATOM 1942 C CA . SER A 1 232 ? -20.466 -1.752 11.318 1.00 61.66 232 SER A CA 1
ATOM 1943 C C . SER A 1 232 ? -19.091 -1.808 11.980 1.00 61.66 232 SER A C 1
ATOM 1945 O O . SER A 1 232 ? -19.006 -1.559 13.184 1.00 61.66 232 SER A O 1
ATOM 1947 N N . ARG A 1 233 ? -18.017 -2.180 11.271 1.00 82.94 233 ARG A N 1
ATOM 1948 C CA . ARG A 1 233 ? -16.767 -2.568 11.948 1.00 82.94 233 ARG A CA 1
ATOM 1949 C C . ARG A 1 233 ? -15.633 -1.560 11.730 1.00 82.94 233 ARG A C 1
ATOM 1951 O O . ARG A 1 233 ? -15.177 -1.431 10.591 1.00 82.94 233 ARG A O 1
ATOM 1958 N N . PRO A 1 234 ? -15.119 -0.903 12.791 1.00 86.75 234 PRO A N 1
ATOM 1959 C CA . PRO A 1 234 ? -13.875 -0.150 12.691 1.00 86.75 234 PRO A CA 1
ATOM 1960 C C . PRO A 1 234 ? -12.719 -1.133 12.466 1.00 86.75 234 PRO A C 1
ATOM 1962 O O . PRO A 1 234 ? -12.527 -2.069 13.244 1.00 86.75 234 PRO A O 1
ATOM 1965 N N . LEU A 1 235 ? -11.971 -0.942 11.380 1.00 84.81 235 LEU A N 1
ATOM 1966 C CA . LEU A 1 235 ? -10.784 -1.739 11.052 1.00 84.81 235 LEU A CA 1
ATOM 1967 C C . LEU A 1 235 ? -9.525 -1.174 11.714 1.00 84.81 235 LEU A C 1
ATOM 1969 O O . LEU A 1 235 ? -8.582 -1.917 11.973 1.00 84.81 235 LEU A O 1
ATOM 1973 N N . GLY A 1 236 ? -9.526 0.123 12.020 1.00 86.44 2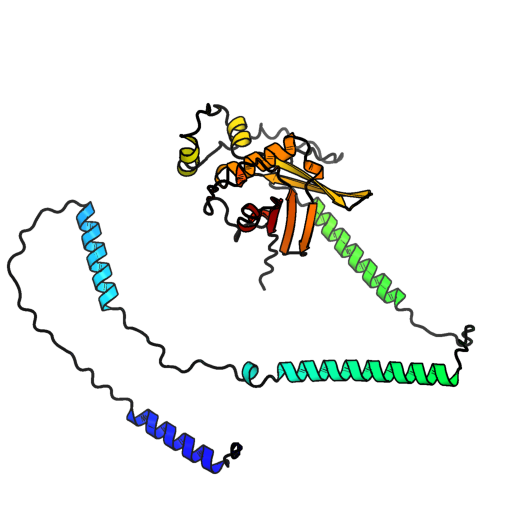36 GLY A N 1
ATOM 1974 C CA . GLY A 1 236 ? -8.435 0.793 12.711 1.00 86.44 236 GLY A CA 1
ATOM 1975 C C . GLY A 1 236 ? -8.240 2.223 12.230 1.00 86.44 236 GLY A C 1
ATOM 1976 O O . GLY A 1 236 ? -9.060 2.766 11.490 1.00 86.44 236 GLY A O 1
ATOM 1977 N N . ARG A 1 237 ? -7.127 2.816 12.662 1.00 87.25 237 ARG A N 1
ATOM 1978 C CA . ARG A 1 237 ? -6.706 4.170 12.303 1.00 87.25 237 ARG A CA 1
ATOM 1979 C C . ARG A 1 237 ? -5.367 4.115 11.588 1.00 87.25 237 ARG A C 1
ATOM 1981 O O . ARG A 1 237 ? -4.417 3.547 12.122 1.00 87.25 237 ARG A O 1
ATOM 1988 N N . ILE A 1 238 ? -5.284 4.742 10.422 1.00 86.94 238 ILE A N 1
ATOM 1989 C CA . ILE A 1 238 ? -4.023 4.992 9.722 1.00 86.94 238 ILE A CA 1
ATOM 1990 C C . ILE A 1 238 ? -3.611 6.429 10.004 1.00 86.94 238 ILE A C 1
ATOM 1992 O O . ILE A 1 238 ? -4.422 7.334 9.848 1.00 86.94 238 ILE A O 1
ATOM 1996 N N . VAL A 1 239 ? -2.364 6.645 10.412 1.00 88.69 239 VAL A N 1
ATOM 1997 C CA . VAL A 1 239 ? -1.776 7.983 10.540 1.00 88.69 239 VAL A CA 1
ATOM 1998 C C . VAL A 1 239 ? -0.793 8.164 9.394 1.00 88.69 239 VAL A C 1
ATOM 2000 O O . VAL A 1 239 ? 0.049 7.298 9.170 1.00 88.69 239 VAL A O 1
ATOM 2003 N N . VAL A 1 240 ? -0.927 9.261 8.658 1.00 88.69 240 VAL A N 1
ATOM 2004 C CA . VAL A 1 240 ? -0.105 9.571 7.490 1.00 88.69 240 VAL A CA 1
ATOM 2005 C C . VAL A 1 240 ? 0.600 10.899 7.723 1.00 88.69 240 VAL A C 1
ATOM 2007 O O . VAL A 1 240 ? -0.044 11.923 7.947 1.00 88.69 240 VAL A O 1
ATOM 2010 N N . GLU A 1 241 ? 1.926 10.870 7.650 1.00 89.69 241 GLU A N 1
ATOM 2011 C CA . GLU A 1 241 ? 2.767 12.062 7.570 1.00 89.69 241 GLU A CA 1
ATOM 2012 C C . GLU A 1 241 ? 2.839 12.504 6.108 1.00 89.69 241 GLU A C 1
ATOM 2014 O O . GLU A 1 241 ? 3.190 11.721 5.223 1.00 89.69 241 GLU A O 1
ATOM 2019 N N . LEU A 1 242 ? 2.445 13.744 5.842 1.00 90.00 242 LEU A N 1
ATOM 2020 C CA . LEU A 1 242 ? 2.456 14.315 4.502 1.00 90.00 242 LEU A CA 1
ATOM 2021 C C . LEU A 1 242 ? 3.707 15.165 4.313 1.00 90.00 242 LEU A C 1
ATOM 2023 O O . LEU A 1 242 ? 4.143 15.826 5.240 1.00 90.00 242 LEU A O 1
ATOM 2027 N N . PHE A 1 243 ? 4.252 15.188 3.101 1.00 88.69 243 PHE A N 1
ATOM 2028 C CA . PHE A 1 243 ? 5.505 15.879 2.794 1.00 88.69 243 PHE A CA 1
ATOM 2029 C C . PHE A 1 243 ? 5.222 17.019 1.817 1.00 88.69 243 PHE A C 1
ATOM 2031 O O . PHE A 1 243 ? 5.169 16.812 0.598 1.00 88.69 243 PHE A O 1
ATOM 2038 N N . THR A 1 244 ? 4.994 18.227 2.338 1.00 87.12 244 THR A N 1
ATOM 2039 C CA . THR A 1 244 ? 4.731 19.412 1.497 1.00 87.12 244 THR A CA 1
ATOM 2040 C C . THR A 1 244 ? 5.898 19.711 0.558 1.00 87.12 244 THR A C 1
ATOM 2042 O O . THR A 1 244 ? 5.700 20.196 -0.550 1.00 87.12 244 THR A O 1
ATOM 2045 N N . GLU A 1 245 ? 7.116 19.341 0.947 1.00 84.56 245 GLU A N 1
ATOM 2046 C CA . GLU A 1 245 ? 8.333 19.488 0.157 1.00 84.56 245 GLU A CA 1
ATOM 2047 C C . GLU A 1 245 ? 8.326 18.686 -1.159 1.00 84.56 245 GLU A C 1
ATOM 2049 O O . GLU A 1 245 ? 8.972 19.088 -2.138 1.00 84.56 245 GLU A O 1
ATOM 2054 N N . ALA A 1 246 ? 7.580 17.575 -1.194 1.00 84.56 246 ALA A N 1
ATOM 2055 C CA . ALA A 1 246 ? 7.455 16.704 -2.357 1.00 84.56 246 ALA A CA 1
ATOM 2056 C C . ALA A 1 246 ? 6.344 17.174 -3.308 1.00 84.56 246 ALA A C 1
ATOM 2058 O O . ALA A 1 246 ? 6.530 17.151 -4.527 1.00 84.56 246 ALA A O 1
ATOM 2059 N N . ALA A 1 247 ? 5.193 17.581 -2.762 1.00 85.88 247 ALA A N 1
ATOM 2060 C CA . ALA A 1 247 ? 4.016 17.982 -3.536 1.00 85.88 247 ALA A CA 1
ATOM 2061 C C . ALA A 1 247 ? 3.107 18.941 -2.735 1.00 85.88 247 ALA A C 1
ATOM 2063 O O . ALA A 1 247 ? 2.095 18.503 -2.177 1.00 85.88 247 ALA A O 1
ATOM 2064 N N . PRO A 1 248 ? 3.408 20.251 -2.690 1.00 85.06 248 PRO A N 1
ATOM 2065 C CA . PRO A 1 248 ? 2.734 21.177 -1.778 1.00 85.06 248 PRO A CA 1
ATOM 2066 C C . PRO A 1 248 ? 1.240 21.319 -2.091 1.00 85.06 248 PRO A C 1
ATOM 2068 O O . PRO A 1 248 ? 0.405 21.180 -1.203 1.00 85.06 248 PRO A O 1
ATOM 2071 N N . VAL A 1 249 ? 0.880 21.496 -3.367 1.00 84.50 249 VAL A N 1
ATOM 2072 C CA . VAL A 1 249 ? -0.520 21.682 -3.797 1.00 84.50 249 VAL A CA 1
ATOM 2073 C C . VAL A 1 249 ? -1.385 20.456 -3.472 1.00 84.50 249 VAL A C 1
ATOM 2075 O O . VAL A 1 249 ? -2.533 20.589 -3.054 1.00 84.50 249 VAL A O 1
ATOM 2078 N N . VAL A 1 250 ? -0.832 19.248 -3.623 1.00 85.88 250 VAL A N 1
ATOM 2079 C CA . VAL A 1 250 ? -1.552 17.995 -3.342 1.00 85.88 250 VAL A CA 1
ATOM 2080 C C . VAL A 1 250 ? -1.773 17.818 -1.846 1.00 85.88 250 VAL A C 1
ATOM 2082 O O . VAL A 1 250 ? -2.879 17.482 -1.426 1.00 85.88 250 VAL A O 1
ATOM 2085 N N . VAL A 1 251 ? -0.736 18.067 -1.045 1.00 88.00 251 VAL A N 1
ATOM 2086 C CA . VAL A 1 251 ? -0.815 17.981 0.415 1.00 88.00 251 VAL A CA 1
ATOM 2087 C C . VAL A 1 251 ? -1.816 18.995 0.957 1.00 88.00 251 VAL A C 1
ATOM 2089 O O . VAL A 1 251 ? -2.662 18.631 1.770 1.00 88.00 251 VAL A O 1
ATOM 2092 N N . LEU A 1 252 ? -1.779 20.236 0.469 1.00 86.25 252 LEU A N 1
ATOM 2093 C CA . LEU A 1 252 ? -2.708 21.280 0.893 1.00 86.25 252 LEU A CA 1
ATOM 2094 C C . LEU A 1 252 ? -4.159 20.921 0.576 1.00 86.25 252 LEU A C 1
ATOM 2096 O O . LEU A 1 252 ? -5.006 21.057 1.453 1.00 86.25 252 LEU A O 1
ATOM 2100 N N . GLU A 1 253 ? -4.458 20.412 -0.622 1.00 85.06 253 GLU A N 1
ATOM 2101 C CA . GLU A 1 253 ? -5.828 19.995 -0.948 1.00 85.06 253 GLU A CA 1
ATOM 2102 C C . GLU A 1 253 ? -6.288 18.812 -0.081 1.00 85.06 253 GLU A C 1
ATOM 2104 O O . GLU A 1 253 ? -7.447 18.750 0.344 1.00 85.06 253 GLU A O 1
ATOM 2109 N N . LEU A 1 254 ? -5.381 17.884 0.232 1.00 86.38 254 LEU A N 1
ATOM 2110 C CA . LEU A 1 254 ? -5.686 16.744 1.089 1.00 86.38 254 LEU A CA 1
ATOM 2111 C C . LEU A 1 254 ? -5.997 17.193 2.522 1.00 86.38 254 LEU A C 1
ATOM 2113 O O . LEU A 1 254 ? -7.032 16.823 3.076 1.00 86.38 254 LEU A O 1
ATOM 2117 N N . VAL A 1 255 ? -5.150 18.051 3.095 1.00 87.62 255 VAL A N 1
ATOM 2118 C CA . VAL A 1 255 ? -5.369 18.653 4.418 1.00 87.62 255 VAL A CA 1
ATOM 2119 C C . VAL A 1 255 ? -6.667 19.456 4.425 1.00 87.62 255 VAL A C 1
ATOM 2121 O O . VAL A 1 255 ? -7.486 19.297 5.328 1.00 87.62 255 VAL A O 1
ATOM 2124 N N . ARG A 1 256 ? -6.908 20.261 3.386 1.00 86.12 256 ARG A N 1
ATOM 2125 C CA . ARG A 1 256 ? -8.138 21.037 3.210 1.00 86.12 256 ARG A CA 1
ATOM 2126 C C . ARG A 1 256 ? -9.370 20.132 3.215 1.00 86.12 256 ARG A C 1
ATOM 2128 O O . ARG A 1 256 ? -10.340 20.415 3.915 1.00 86.12 256 ARG A O 1
ATOM 2135 N N . SER A 1 257 ? -9.316 19.014 2.497 1.00 84.19 257 SER A N 1
ATOM 2136 C CA . SER A 1 257 ? -10.394 18.020 2.456 1.00 84.19 257 SER A CA 1
ATOM 2137 C C . SER A 1 257 ? -10.666 17.407 3.832 1.00 84.19 257 SER A C 1
ATOM 2139 O O . SER A 1 257 ? -11.828 17.247 4.216 1.00 84.19 257 SER A O 1
ATOM 2141 N N . CYS A 1 258 ? -9.618 17.127 4.608 1.00 84.56 258 CYS A N 1
ATOM 2142 C CA . CYS A 1 258 ? -9.751 16.649 5.983 1.00 84.56 258 CYS A CA 1
ATOM 2143 C C . CYS A 1 258 ? -10.385 17.707 6.905 1.00 84.56 258 CYS A C 1
ATOM 2145 O O . CYS A 1 258 ? -11.308 17.384 7.650 1.00 84.56 258 CYS A O 1
ATOM 2147 N N . VAL A 1 259 ? -9.954 18.971 6.818 1.00 84.50 259 VAL A N 1
ATOM 2148 C CA . VAL A 1 259 ? -10.471 20.081 7.645 1.00 84.50 259 VAL A CA 1
ATOM 2149 C C . VAL A 1 259 ? -11.945 20.375 7.352 1.00 84.50 259 VAL A C 1
ATOM 2151 O O . VAL A 1 259 ? -12.724 20.589 8.277 1.00 84.50 259 VAL A O 1
ATOM 2154 N N . PHE A 1 260 ? -12.368 20.325 6.085 1.00 82.56 260 PHE A N 1
ATOM 2155 C CA . PHE A 1 260 ? -13.771 20.532 5.699 1.00 82.56 260 PHE A CA 1
ATOM 2156 C C . PHE A 1 260 ? -14.673 19.308 5.935 1.00 82.56 260 PHE A C 1
ATOM 2158 O O . PHE A 1 260 ? -15.771 19.236 5.383 1.00 82.56 260 PHE A O 1
ATOM 2165 N N . ASN A 1 261 ? -14.237 18.341 6.751 1.00 74.25 261 ASN A N 1
ATOM 2166 C CA . ASN A 1 261 ? -14.979 17.121 7.069 1.00 74.25 261 ASN A CA 1
ATOM 2167 C C . ASN A 1 261 ? -15.429 16.328 5.830 1.00 74.25 261 ASN A C 1
ATOM 2169 O O . ASN A 1 261 ? -16.439 15.626 5.854 1.00 74.25 261 ASN A O 1
ATOM 2173 N N . LEU A 1 262 ? -14.648 16.372 4.748 1.00 74.06 262 LEU A N 1
ATOM 2174 C CA . LEU A 1 262 ? -14.893 15.565 3.552 1.00 74.06 262 LEU A CA 1
ATOM 2175 C C . LEU A 1 262 ? -14.350 14.133 3.698 1.00 74.06 262 LEU A C 1
ATOM 2177 O O . LEU A 1 262 ? -14.188 13.434 2.703 1.00 74.06 262 LEU A O 1
ATOM 2181 N N . HIS A 1 263 ? -14.109 13.666 4.927 1.00 69.31 263 HIS A N 1
ATOM 2182 C CA . HIS A 1 263 ? -13.612 12.317 5.217 1.00 69.31 263 HIS A CA 1
ATOM 2183 C C . HIS A 1 263 ? -14.538 11.224 4.655 1.00 69.31 263 HIS A C 1
ATOM 2185 O O . HIS A 1 263 ? -14.058 10.226 4.129 1.00 69.31 263 HIS A O 1
ATOM 2191 N N . ASN A 1 264 ? -15.855 11.463 4.643 1.00 71.12 264 ASN A N 1
ATOM 2192 C CA . ASN A 1 264 ? -16.852 10.547 4.067 1.00 71.12 264 ASN A CA 1
ATOM 2193 C C . ASN A 1 264 ? -16.770 10.412 2.541 1.00 71.12 264 ASN A C 1
ATOM 2195 O O . ASN A 1 264 ? -17.420 9.545 1.961 1.00 71.12 264 ASN A O 1
ATOM 2199 N N . LYS A 1 265 ? -16.010 11.285 1.874 1.00 74.69 265 LYS A N 1
ATOM 2200 C CA . LYS A 1 265 ? -15.809 11.223 0.428 1.00 74.69 265 LYS A CA 1
ATOM 2201 C C . LYS A 1 265 ? -14.659 10.302 0.033 1.00 74.69 265 LYS A C 1
ATOM 2203 O O . LYS A 1 265 ? -14.593 9.922 -1.131 1.00 74.69 265 LYS A O 1
ATOM 2208 N N . PHE A 1 266 ? -13.781 9.930 0.967 1.00 82.38 266 PHE A N 1
ATOM 2209 C CA . PHE A 1 266 ? -12.723 8.968 0.686 1.00 82.38 266 PHE A CA 1
ATOM 2210 C C . PHE A 1 266 ? -13.317 7.572 0.549 1.00 82.38 266 PHE A C 1
ATOM 2212 O O . PHE A 1 266 ? -13.833 7.001 1.509 1.00 82.38 266 PHE A O 1
ATOM 2219 N N . ALA A 1 267 ? -13.220 7.013 -0.651 1.00 83.25 267 ALA A N 1
ATOM 2220 C CA . ALA A 1 267 ? -13.714 5.680 -0.943 1.00 83.25 267 ALA A CA 1
ATOM 2221 C C . ALA A 1 267 ? -12.560 4.779 -1.376 1.00 83.25 267 ALA A C 1
ATOM 2223 O O . ALA A 1 267 ? -11.895 5.035 -2.377 1.00 83.25 267 ALA A O 1
ATOM 2224 N N . ILE A 1 268 ? -12.341 3.687 -0.647 1.00 86.19 268 ILE A N 1
ATOM 2225 C CA . ILE A 1 268 ? -11.390 2.655 -1.063 1.00 86.19 268 ILE A CA 1
ATOM 2226 C C . ILE A 1 268 ? -12.044 1.863 -2.198 1.00 86.19 268 ILE A C 1
ATOM 2228 O O . ILE A 1 268 ? -13.035 1.167 -1.979 1.00 86.19 268 ILE A O 1
ATOM 2232 N N . ARG A 1 269 ? -11.515 1.986 -3.420 1.00 83.81 269 ARG A N 1
ATOM 2233 C CA . ARG A 1 269 ? -12.061 1.302 -4.602 1.00 83.81 269 ARG A CA 1
ATOM 2234 C C . ARG A 1 269 ? -11.500 -0.097 -4.768 1.00 83.81 269 ARG A C 1
ATOM 2236 O O . ARG A 1 269 ? -12.233 -1.008 -5.148 1.00 83.81 269 ARG A O 1
ATOM 2243 N N . ARG A 1 270 ? -10.195 -0.264 -4.551 1.00 85.50 270 ARG A N 1
ATOM 2244 C CA . ARG A 1 270 ? -9.505 -1.538 -4.770 1.00 85.50 270 ARG A CA 1
ATOM 2245 C C . ARG A 1 270 ? -8.520 -1.789 -3.645 1.00 85.50 270 ARG A C 1
ATOM 2247 O O . ARG A 1 270 ? -7.788 -0.893 -3.235 1.00 85.50 270 ARG A O 1
ATOM 2254 N N . VAL A 1 271 ? -8.497 -3.028 -3.176 1.00 86.31 271 VAL A N 1
ATOM 2255 C CA . VAL A 1 271 ? -7.514 -3.513 -2.211 1.00 86.31 271 VAL A CA 1
ATOM 2256 C C . VAL A 1 271 ? -6.837 -4.715 -2.842 1.00 86.31 271 VAL A C 1
ATOM 2258 O O . VAL A 1 271 ? -7.492 -5.715 -3.129 1.00 86.31 271 VAL A O 1
ATOM 2261 N N . PHE A 1 272 ? -5.536 -4.600 -3.081 1.00 82.75 272 PHE A N 1
ATOM 2262 C CA . PHE A 1 272 ? -4.686 -5.711 -3.474 1.00 82.75 272 PHE A CA 1
ATOM 2263 C C . PHE A 1 272 ? -3.881 -6.136 -2.244 1.00 82.75 272 PHE A C 1
ATOM 2265 O O . PHE A 1 272 ? -3.021 -5.364 -1.802 1.00 82.75 272 PHE A O 1
ATOM 2272 N N . PRO A 1 273 ? -4.170 -7.321 -1.674 1.00 77.12 273 PRO A N 1
ATOM 2273 C CA . PRO A 1 273 ? -3.431 -7.845 -0.531 1.00 77.12 273 PRO A CA 1
ATOM 2274 C C . PRO A 1 273 ? -1.925 -7.821 -0.806 1.00 77.12 273 PRO A C 1
ATOM 2276 O O . PRO A 1 273 ? -1.504 -8.124 -1.921 1.00 77.12 273 PRO A O 1
ATOM 2279 N N . ASP A 1 274 ? -1.143 -7.413 0.193 1.00 73.44 274 ASP A N 1
ATOM 2280 C CA . ASP A 1 274 ? 0.328 -7.387 0.166 1.00 73.44 274 ASP A CA 1
ATOM 2281 C C . ASP A 1 274 ? 0.973 -6.565 -0.961 1.00 73.44 274 ASP A C 1
ATOM 2283 O O . ASP A 1 274 ? 2.166 -6.724 -1.224 1.00 73.44 274 ASP A O 1
ATOM 2287 N N . LEU A 1 275 ? 0.202 -5.694 -1.628 1.00 75.75 275 LEU A N 1
ATOM 2288 C CA . LEU A 1 275 ? 0.705 -4.887 -2.736 1.00 75.75 275 LEU A CA 1
ATOM 2289 C C . LEU A 1 275 ? 0.292 -3.424 -2.650 1.00 75.75 275 LEU A C 1
ATOM 2291 O O . LEU A 1 275 ? 1.162 -2.561 -2.582 1.00 75.75 275 LEU A O 1
ATOM 2295 N N . TRP A 1 276 ? -1.008 -3.117 -2.708 1.00 82.44 276 TRP A N 1
ATOM 2296 C CA . TRP A 1 276 ? -1.463 -1.730 -2.630 1.00 82.44 276 TRP A CA 1
ATOM 2297 C C . TRP A 1 276 ? -2.952 -1.548 -2.364 1.00 82.44 276 TRP A C 1
ATOM 2299 O O . TRP A 1 276 ? -3.791 -2.382 -2.704 1.00 82.44 276 TRP A O 1
ATOM 2309 N N . LEU A 1 277 ? -3.268 -0.394 -1.785 1.00 84.44 277 LEU A N 1
ATOM 2310 C CA . LEU A 1 277 ? -4.627 0.092 -1.593 1.00 84.44 277 LEU A CA 1
ATOM 2311 C C . LEU A 1 277 ? -4.851 1.309 -2.492 1.00 84.44 277 LEU A C 1
ATOM 2313 O O . LEU A 1 277 ? -4.032 2.226 -2.501 1.00 84.44 277 LEU A O 1
ATOM 2317 N N . ASP A 1 278 ? -5.947 1.292 -3.247 1.00 85.50 278 ASP A N 1
ATOM 2318 C CA . ASP A 1 278 ? -6.358 2.362 -4.154 1.00 85.50 278 ASP A CA 1
ATOM 2319 C C . ASP A 1 278 ? -7.593 3.066 -3.580 1.00 85.50 278 ASP A C 1
ATOM 2321 O O . ASP A 1 278 ? -8.675 2.472 -3.465 1.00 85.50 278 ASP A O 1
ATOM 2325 N N . ALA A 1 279 ? -7.412 4.323 -3.187 1.00 84.44 279 ALA A N 1
ATOM 2326 C CA . ALA A 1 279 ? -8.437 5.170 -2.598 1.00 84.44 279 ALA A CA 1
ATOM 2327 C C . ALA A 1 279 ? -8.752 6.349 -3.512 1.00 84.44 279 ALA A C 1
ATOM 2329 O O . ALA A 1 279 ? -7.868 6.939 -4.123 1.00 84.44 279 ALA A O 1
ATOM 2330 N N . GLU A 1 280 ? -10.024 6.709 -3.578 1.00 84.75 280 GLU A N 1
ATOM 2331 C CA . GLU A 1 280 ? -10.520 7.800 -4.394 1.00 84.75 280 GLU A CA 1
ATOM 2332 C C . GLU A 1 280 ? -11.018 8.948 -3.523 1.00 84.75 280 GLU A C 1
ATOM 2334 O O . GLU A 1 280 ? -11.812 8.739 -2.604 1.00 84.75 280 GLU A O 1
ATOM 2339 N N . LEU A 1 281 ? -10.566 10.158 -3.843 1.00 82.19 281 LEU A N 1
ATOM 2340 C CA . LEU A 1 281 ? -11.058 11.409 -3.290 1.00 82.19 281 LEU A CA 1
ATOM 2341 C C . LEU A 1 281 ? -11.737 12.210 -4.411 1.00 82.19 281 LEU A C 1
ATOM 2343 O O . LEU A 1 281 ? -11.048 12.733 -5.292 1.00 82.19 281 LEU A O 1
ATOM 2347 N N . PRO A 1 282 ? -13.072 12.326 -4.419 1.00 76.12 282 PRO A N 1
ATOM 2348 C CA . PRO A 1 282 ? -13.764 13.173 -5.374 1.00 76.12 282 PRO A CA 1
ATOM 2349 C C . PRO A 1 282 ? -13.495 14.643 -5.040 1.00 76.12 282 PRO A C 1
ATOM 2351 O O . PRO A 1 282 ? -13.782 15.119 -3.937 1.00 76.12 282 PRO A O 1
ATOM 2354 N N . LEU A 1 283 ? -12.941 15.360 -6.013 1.00 73.12 283 LEU A N 1
ATOM 2355 C CA . LEU A 1 283 ? -12.573 16.763 -5.882 1.00 73.12 283 LEU A CA 1
ATOM 2356 C C . LEU A 1 283 ? -13.677 17.675 -6.412 1.00 73.12 283 LEU A C 1
ATOM 2358 O O . LEU A 1 283 ? -14.496 17.293 -7.248 1.00 73.12 283 LEU A O 1
ATOM 2362 N N . SER A 1 284 ? -13.677 18.919 -5.938 1.00 71.75 284 SER A N 1
ATOM 2363 C CA . SER A 1 284 ? -14.545 19.954 -6.499 1.00 71.75 284 SER A CA 1
ATOM 2364 C C . SER A 1 284 ? -14.056 20.395 -7.886 1.00 71.75 284 SER A C 1
ATOM 2366 O O . SER A 1 284 ? -12.863 20.347 -8.194 1.00 71.75 284 SER A O 1
ATOM 2368 N N . SER A 1 285 ? -14.975 20.863 -8.734 1.00 65.25 285 SER A N 1
ATOM 2369 C CA . SER A 1 285 ? -14.686 21.297 -10.110 1.00 65.25 285 SER A CA 1
ATOM 2370 C C . SER A 1 285 ? -13.702 22.471 -10.209 1.00 65.25 285 SER A C 1
ATOM 2372 O O . SER A 1 285 ? -13.102 22.666 -11.264 1.00 65.25 285 SER A O 1
ATOM 2374 N N . ASN A 1 286 ? -13.509 23.222 -9.120 1.00 66.12 286 ASN A N 1
ATOM 2375 C CA . ASN A 1 286 ? -12.642 24.402 -9.053 1.00 66.12 286 ASN A CA 1
ATOM 2376 C C . ASN A 1 286 ? -11.281 24.117 -8.391 1.00 66.12 286 ASN A C 1
ATOM 2378 O O . ASN A 1 286 ? -10.599 25.052 -7.979 1.00 66.12 286 ASN A O 1
ATOM 2382 N N . SER A 1 287 ? -10.889 22.847 -8.255 1.00 71.00 287 SER A N 1
ATOM 2383 C CA . SER A 1 287 ? -9.638 22.491 -7.583 1.00 71.00 287 SER A CA 1
ATOM 2384 C C . SER A 1 287 ? -8.403 22.967 -8.360 1.00 71.00 287 SER A C 1
ATOM 2386 O O . SER A 1 287 ? -8.296 22.800 -9.581 1.00 71.00 287 SER A O 1
ATOM 2388 N N . GLU A 1 288 ? -7.430 23.522 -7.634 1.00 71.25 288 GLU A N 1
ATOM 2389 C CA . GLU A 1 288 ? -6.153 24.005 -8.178 1.00 71.25 288 GLU A CA 1
ATOM 2390 C C . GLU A 1 288 ? -5.278 22.877 -8.742 1.00 71.25 288 GLU A C 1
ATOM 2392 O O . GLU A 1 288 ? -4.355 23.126 -9.514 1.00 71.25 288 GLU A O 1
ATOM 2397 N N . LEU A 1 289 ? -5.630 21.627 -8.440 1.00 73.19 289 LEU A N 1
ATOM 2398 C CA . LEU A 1 289 ? -4.954 20.414 -8.894 1.00 73.19 289 LEU A CA 1
ATOM 2399 C C . LEU A 1 289 ? -5.045 20.149 -10.401 1.00 73.19 289 LEU A C 1
ATOM 2401 O O . LEU A 1 289 ? -4.341 19.282 -10.914 1.00 73.19 289 LEU A O 1
ATOM 2405 N N . ARG A 1 290 ? -5.906 20.887 -11.114 1.00 69.81 290 ARG A N 1
ATOM 2406 C CA . ARG A 1 290 ? -5.998 20.849 -12.583 1.00 69.81 290 ARG A CA 1
ATOM 2407 C C . ARG A 1 290 ? -4.848 21.593 -13.266 1.00 69.81 290 ARG A C 1
ATOM 2409 O O . ARG A 1 290 ? -4.607 21.393 -14.456 1.00 69.81 290 ARG A O 1
ATOM 2416 N N . LYS A 1 291 ? -4.150 22.464 -12.533 1.00 75.62 291 LYS A N 1
ATOM 2417 C CA . LYS A 1 291 ? -2.964 23.176 -13.018 1.00 75.62 291 LYS A CA 1
ATOM 2418 C C . LYS A 1 291 ? -1.767 22.213 -13.078 1.00 75.62 291 LYS A C 1
ATOM 2420 O O . LYS A 1 291 ? -1.772 21.188 -12.395 1.00 75.62 291 LYS A O 1
ATOM 2425 N N . PRO A 1 292 ? -0.736 22.489 -13.897 1.00 73.19 292 PRO A N 1
ATOM 2426 C CA . PRO A 1 292 ? 0.487 21.694 -13.886 1.00 73.19 292 PRO A CA 1
ATOM 2427 C C . PRO A 1 292 ? 1.095 21.683 -12.480 1.00 73.19 292 PRO A C 1
ATOM 2429 O O . PRO A 1 292 ? 1.440 22.725 -11.934 1.00 73.19 292 PRO A O 1
ATOM 2432 N N . LEU A 1 293 ? 1.185 20.488 -11.899 1.00 77.12 293 LEU A N 1
ATOM 2433 C CA . LEU A 1 293 ? 1.672 20.290 -10.539 1.00 77.12 293 LEU A CA 1
ATOM 2434 C C . LEU A 1 293 ? 3.191 20.181 -10.506 1.00 77.12 293 LEU A C 1
ATOM 2436 O O . LEU A 1 293 ? 3.791 19.456 -11.307 1.00 77.12 293 LEU A O 1
ATOM 2440 N N . GLU A 1 294 ? 3.778 20.840 -9.517 1.00 74.62 294 GLU A N 1
ATOM 2441 C CA . GLU A 1 294 ? 5.165 20.645 -9.124 1.00 74.62 294 GLU A CA 1
ATOM 2442 C C . GLU A 1 294 ? 5.267 19.378 -8.271 1.00 74.62 294 GLU A C 1
ATOM 2444 O O . GLU A 1 294 ? 4.580 19.231 -7.258 1.00 74.62 294 GLU A O 1
ATOM 2449 N N . TYR A 1 295 ? 6.100 18.437 -8.716 1.00 81.25 295 TYR A N 1
ATOM 2450 C CA . TYR A 1 295 ? 6.342 17.174 -8.028 1.00 81.25 295 TYR A CA 1
ATOM 2451 C C . TYR A 1 295 ? 7.836 16.879 -7.996 1.00 81.25 295 TYR A C 1
ATOM 2453 O O . TYR A 1 295 ? 8.490 16.868 -9.042 1.00 81.25 295 TYR A O 1
ATOM 2461 N N . ASP A 1 296 ? 8.360 16.613 -6.805 1.00 79.25 296 ASP A N 1
ATOM 2462 C CA . ASP A 1 296 ? 9.766 16.288 -6.597 1.00 79.25 296 ASP A CA 1
ATOM 2463 C C . ASP A 1 296 ? 9.937 14.832 -6.160 1.00 79.25 296 ASP A C 1
ATOM 2465 O O . ASP A 1 296 ? 9.771 14.472 -4.995 1.00 79.25 296 ASP A O 1
ATOM 2469 N N . ALA A 1 297 ? 10.282 13.981 -7.126 1.00 74.06 297 ALA A N 1
ATOM 2470 C CA . ALA A 1 297 ? 10.464 12.547 -6.916 1.00 74.06 297 ALA A CA 1
ATOM 2471 C C . ALA A 1 297 ? 11.704 12.200 -6.073 1.00 74.06 297 ALA A C 1
ATOM 2473 O O . ALA A 1 297 ? 11.862 11.051 -5.679 1.00 74.06 297 ALA A O 1
ATOM 2474 N N . LYS A 1 298 ? 12.610 13.156 -5.821 1.00 77.81 298 LYS A N 1
ATOM 2475 C CA . LYS A 1 298 ? 13.853 12.895 -5.077 1.00 77.81 298 LYS A CA 1
ATOM 2476 C C . LYS A 1 298 ? 13.653 12.874 -3.567 1.00 77.81 298 LYS A C 1
ATOM 2478 O O . LYS A 1 298 ? 14.523 12.394 -2.851 1.00 77.81 298 LYS A O 1
ATOM 2483 N N . VAL A 1 299 ? 12.538 13.425 -3.098 1.00 76.12 299 VAL A N 1
ATOM 2484 C CA . VAL A 1 299 ? 12.286 13.620 -1.672 1.00 76.12 299 VAL A CA 1
ATOM 2485 C C . VAL A 1 299 ? 11.812 12.337 -0.990 1.00 76.12 299 VAL A C 1
ATOM 2487 O O . VAL A 1 299 ? 12.135 12.105 0.171 1.00 76.12 299 VAL A O 1
ATOM 2490 N N . ILE A 1 300 ? 11.073 11.488 -1.711 1.00 75.88 300 ILE A N 1
ATOM 2491 C CA . ILE A 1 300 ? 10.565 10.212 -1.200 1.00 75.88 300 ILE A CA 1
ATOM 2492 C C . ILE A 1 300 ? 10.884 9.117 -2.209 1.00 75.88 300 ILE A C 1
ATOM 2494 O O . ILE A 1 300 ? 10.410 9.155 -3.345 1.00 75.88 300 ILE A O 1
ATOM 2498 N N . ASP A 1 301 ? 11.650 8.120 -1.773 1.00 76.88 301 ASP A N 1
ATOM 2499 C CA . ASP A 1 301 ? 11.893 6.914 -2.557 1.00 76.88 301 ASP A CA 1
ATOM 2500 C C . ASP A 1 301 ? 10.792 5.872 -2.298 1.00 76.88 301 ASP A C 1
ATOM 2502 O O . ASP A 1 301 ? 10.743 5.220 -1.248 1.00 76.88 301 ASP A O 1
ATOM 2506 N N . HIS A 1 302 ? 9.917 5.704 -3.294 1.00 72.44 302 HIS A N 1
ATOM 2507 C CA . HIS A 1 302 ? 8.836 4.709 -3.299 1.00 72.44 302 HIS A CA 1
ATOM 2508 C C . HIS A 1 302 ? 9.344 3.260 -3.343 1.00 72.44 302 HIS A C 1
ATOM 2510 O O . HIS A 1 302 ? 8.574 2.337 -3.092 1.00 72.44 302 HIS A O 1
ATOM 2516 N N . GLY A 1 303 ? 10.612 3.035 -3.706 1.00 68.19 303 GLY A N 1
ATOM 2517 C CA . GLY A 1 303 ? 11.210 1.702 -3.789 1.00 68.19 303 GLY A CA 1
ATOM 2518 C C . GLY A 1 303 ? 11.808 1.205 -2.473 1.00 68.19 303 GLY A C 1
ATOM 2519 O O . GLY A 1 303 ? 11.828 -0.003 -2.237 1.00 68.19 303 GLY A O 1
ATOM 2520 N N . ALA A 1 304 ? 12.283 2.121 -1.624 1.00 71.00 304 ALA A N 1
ATOM 2521 C CA . ALA A 1 304 ? 12.994 1.797 -0.386 1.00 71.00 304 ALA A CA 1
ATOM 2522 C C . ALA A 1 304 ? 12.088 1.721 0.851 1.00 71.00 304 ALA A C 1
ATOM 2524 O O . ALA A 1 304 ? 12.454 1.087 1.840 1.00 71.00 304 ALA A O 1
ATOM 2525 N N . SER A 1 305 ? 10.916 2.362 0.814 1.00 69.81 305 SER A N 1
ATOM 2526 C CA . SER A 1 305 ? 10.003 2.440 1.955 1.00 69.81 305 SER A CA 1
ATOM 2527 C C . SER A 1 305 ? 8.685 1.718 1.677 1.00 69.81 305 SER A C 1
ATOM 2529 O O . SER A 1 305 ? 8.044 1.902 0.645 1.00 69.81 305 SER A O 1
ATOM 2531 N N . SER A 1 306 ? 8.275 0.858 2.609 1.00 71.88 306 SER A N 1
ATOM 2532 C CA . SER A 1 306 ? 6.908 0.341 2.666 1.00 71.88 306 SER A CA 1
ATOM 2533 C C . SER A 1 306 ? 5.988 1.408 3.259 1.00 71.88 306 SER A C 1
ATOM 2535 O O . SER A 1 306 ? 6.417 2.154 4.136 1.00 71.88 306 SER A O 1
ATOM 2537 N N . TYR A 1 307 ? 4.718 1.414 2.859 1.00 79.81 307 TYR A N 1
ATOM 2538 C CA . TYR A 1 307 ? 3.678 2.313 3.372 1.00 79.81 307 TYR A CA 1
ATOM 2539 C C . TYR A 1 307 ? 3.712 3.759 2.857 1.00 79.81 307 TYR A C 1
ATOM 2541 O O . TYR A 1 307 ? 3.461 4.708 3.599 1.00 79.81 307 TYR A O 1
ATOM 2549 N N . VAL A 1 308 ? 4.004 3.939 1.566 1.00 85.38 308 VAL A N 1
ATOM 2550 C CA . VAL A 1 308 ? 4.042 5.274 0.950 1.00 85.38 308 VAL A CA 1
ATOM 2551 C C . VAL A 1 308 ? 2.696 5.633 0.337 1.00 85.38 308 VAL A C 1
ATOM 2553 O O . VAL A 1 308 ? 2.193 4.921 -0.534 1.00 85.38 308 VAL A O 1
ATOM 2556 N N . LEU A 1 309 ? 2.143 6.777 0.747 1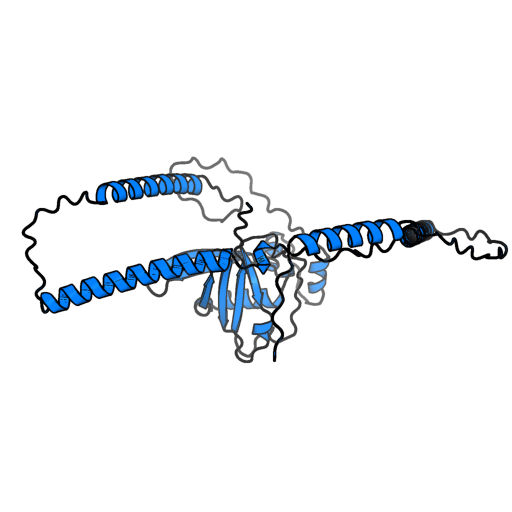.00 87.00 309 LEU A N 1
ATOM 2557 C CA . LEU A 1 309 ? 0.995 7.391 0.088 1.00 87.00 309 LEU A CA 1
ATOM 2558 C C . LEU A 1 309 ? 1.462 8.104 -1.188 1.00 87.00 309 LEU A C 1
ATOM 2560 O O . LEU A 1 309 ? 2.169 9.108 -1.134 1.00 87.00 309 LEU A O 1
ATOM 2564 N N . SER A 1 310 ? 1.043 7.594 -2.342 1.00 85.50 310 SER A N 1
ATOM 2565 C CA . SER A 1 310 ? 1.330 8.188 -3.649 1.00 85.50 310 SER A CA 1
ATOM 2566 C C . SER A 1 310 ? 0.037 8.576 -4.359 1.00 85.50 310 SER A C 1
ATOM 2568 O O . SER A 1 310 ? -1.032 8.051 -4.053 1.00 85.50 310 SER A O 1
ATOM 2570 N N . PHE A 1 311 ? 0.121 9.500 -5.311 1.00 83.56 311 PHE A N 1
ATOM 2571 C CA . PHE A 1 311 ? -1.004 9.891 -6.156 1.00 83.56 311 PHE A CA 1
ATOM 2572 C C . PHE A 1 311 ? -0.637 9.680 -7.622 1.00 83.56 311 PHE A C 1
ATOM 2574 O O . PHE A 1 311 ? 0.515 9.862 -8.020 1.00 83.56 311 PHE A O 1
ATOM 2581 N N . SER A 1 312 ? -1.616 9.306 -8.443 1.00 78.00 312 SER A N 1
ATOM 2582 C CA . SER A 1 312 ? -1.393 9.147 -9.881 1.00 78.00 312 SER A CA 1
ATOM 2583 C C . SER A 1 312 ? -1.751 10.424 -10.644 1.00 78.00 312 SER A C 1
ATOM 2585 O O . SER A 1 312 ? -2.835 10.989 -10.489 1.00 78.00 312 SER A O 1
ATOM 2587 N N . LYS A 1 313 ? -0.821 10.877 -11.495 1.00 74.12 313 LYS A N 1
ATOM 2588 C CA . LYS A 1 313 ? -0.940 12.111 -12.289 1.00 74.12 313 LYS A CA 1
ATOM 2589 C C . LYS A 1 313 ? -1.982 12.008 -13.404 1.00 74.12 313 LYS A C 1
ATOM 2591 O O . LYS A 1 313 ? -2.553 13.022 -13.801 1.00 74.12 313 LYS A O 1
ATOM 2596 N N . ASP A 1 314 ? -2.237 10.803 -13.902 1.00 69.19 314 ASP A N 1
ATOM 2597 C CA . ASP A 1 314 ? -3.127 10.590 -15.046 1.00 69.19 314 ASP A CA 1
ATOM 2598 C C . ASP A 1 314 ? -4.588 10.881 -14.687 1.00 69.19 314 ASP A C 1
ATOM 2600 O O . ASP A 1 314 ? -5.324 11.461 -15.485 1.00 69.19 314 ASP A O 1
ATOM 2604 N N . TYR A 1 315 ? -4.983 10.592 -13.443 1.00 66.00 315 TYR A N 1
ATOM 2605 C CA . TYR A 1 315 ? -6.341 10.845 -12.949 1.00 66.00 315 TYR A CA 1
ATOM 2606 C C . TYR A 1 315 ? -6.622 12.318 -12.628 1.00 66.00 315 TYR A C 1
ATOM 2608 O O . TYR A 1 315 ? -7.773 12.694 -12.437 1.00 66.00 315 TYR A O 1
ATOM 2616 N N . LEU A 1 316 ? -5.599 13.176 -12.631 1.00 63.06 316 LEU A N 1
ATOM 2617 C CA . LEU A 1 316 ? -5.759 14.617 -12.406 1.00 63.06 316 LEU A CA 1
ATOM 2618 C C . LEU A 1 316 ? -6.188 15.366 -13.677 1.00 63.06 316 LEU A C 1
ATOM 2620 O O . LEU A 1 316 ? -6.659 16.497 -13.592 1.00 63.06 316 LEU A O 1
ATOM 2624 N N . LYS A 1 317 ? -6.044 14.737 -14.852 1.00 57.69 317 LYS A N 1
ATOM 2625 C CA . LYS A 1 317 ? -6.399 15.317 -16.159 1.00 57.69 317 LYS A CA 1
ATOM 2626 C C . LYS A 1 317 ? -7.803 14.941 -16.639 1.00 57.69 317 LYS A C 1
ATOM 2628 O O . LYS A 1 317 ? -8.293 15.549 -17.588 1.00 57.69 317 LYS A O 1
ATOM 2633 N N . ALA A 1 318 ? -8.430 13.930 -16.038 1.00 50.47 318 ALA A N 1
ATOM 2634 C CA . ALA A 1 318 ? -9.745 13.461 -16.458 1.00 50.47 318 ALA A CA 1
ATOM 2635 C C . ALA A 1 318 ? -10.853 14.450 -16.026 1.00 50.47 318 ALA A C 1
ATOM 2637 O O . ALA A 1 318 ? -10.782 14.999 -14.925 1.00 50.47 318 ALA A O 1
ATOM 2638 N N . PRO A 1 319 ? -11.884 14.682 -16.865 1.00 48.00 319 PRO A N 1
ATOM 2639 C CA . PRO A 1 319 ? -12.969 15.628 -16.575 1.00 48.00 319 PRO A CA 1
ATOM 2640 C C . PRO A 1 319 ? -13.800 15.233 -15.340 1.00 48.00 319 PRO A C 1
ATOM 2642 O O . PRO A 1 319 ? -14.330 16.104 -14.649 1.00 48.00 319 PRO A O 1
ATOM 2645 N N . GLU A 1 320 ? -13.838 13.940 -15.010 1.00 48.44 320 GLU A N 1
ATOM 2646 C CA . GLU A 1 320 ? -14.302 13.412 -13.726 1.00 48.44 320 GLU A CA 1
ATOM 2647 C C . GLU A 1 320 ? -13.137 13.459 -12.722 1.00 48.44 320 GLU A C 1
ATOM 2649 O O . GLU A 1 320 ? -12.386 12.497 -12.565 1.00 48.44 320 GLU A O 1
ATOM 2654 N N . CYS A 1 321 ? -12.922 14.619 -12.090 1.00 43.47 321 CYS A N 1
ATOM 2655 C CA . CYS A 1 321 ? -11.822 14.819 -11.141 1.00 43.47 321 CYS A CA 1
ATOM 2656 C C . CYS A 1 321 ? -12.021 13.991 -9.864 1.00 43.47 321 CYS A C 1
ATOM 2658 O O . CYS A 1 321 ? -12.555 14.466 -8.861 1.00 43.47 321 CYS A O 1
ATOM 2660 N N . SER A 1 322 ? -11.521 12.763 -9.888 1.00 51.91 322 SER A N 1
ATOM 2661 C CA . SER A 1 322 ? -11.281 11.966 -8.696 1.00 51.91 322 SER A CA 1
ATOM 2662 C C . SER A 1 322 ? -9.772 11.809 -8.523 1.00 51.91 322 SER A C 1
ATOM 2664 O O . SER A 1 322 ? -9.089 11.289 -9.410 1.00 51.91 322 SER A O 1
ATOM 2666 N N . GLN A 1 323 ? -9.239 12.246 -7.392 1.00 51.03 323 GLN A N 1
ATOM 2667 C CA . GLN A 1 323 ? -7.873 11.932 -7.009 1.00 51.03 323 GLN A CA 1
ATOM 2668 C C . GLN A 1 323 ? -7.795 10.460 -6.637 1.00 51.03 323 GLN A C 1
ATOM 2670 O O . GLN A 1 323 ? -8.502 10.023 -5.736 1.00 51.03 323 GLN A O 1
ATOM 2675 N N . ARG A 1 324 ? -6.929 9.701 -7.311 1.00 54.59 324 ARG A N 1
ATOM 2676 C CA . ARG A 1 324 ? -6.616 8.331 -6.906 1.00 54.59 324 ARG A CA 1
ATOM 2677 C C . ARG A 1 324 ? -5.295 8.299 -6.164 1.00 54.59 324 ARG A C 1
ATOM 2679 O O . ARG A 1 324 ? -4.257 8.689 -6.709 1.00 54.59 324 ARG A O 1
ATOM 2686 N N . PHE A 1 325 ? -5.366 7.842 -4.926 1.00 53.59 325 PHE A N 1
ATOM 2687 C CA . PHE A 1 325 ? -4.233 7.596 -4.064 1.00 53.59 325 PHE A CA 1
ATOM 2688 C C . PHE A 1 325 ? -3.922 6.108 -4.062 1.00 53.59 325 PHE A C 1
ATOM 2690 O O . PHE A 1 325 ? -4.761 5.287 -3.702 1.00 53.59 325 PHE A O 1
ATOM 2697 N N . SER A 1 326 ? -2.696 5.778 -4.443 1.00 46.44 326 SER A N 1
ATOM 2698 C CA . SER A 1 326 ? -2.146 4.434 -4.388 1.00 46.44 326 SER A CA 1
ATOM 2699 C C . SER A 1 326 ? -1.186 4.326 -3.216 1.00 46.44 326 SER A C 1
ATOM 2701 O O . SER A 1 326 ? -0.218 5.079 -3.126 1.00 46.44 326 SER A O 1
ATOM 2703 N N . HIS A 1 327 ? -1.420 3.381 -2.320 1.00 43.09 327 HIS A N 1
ATOM 2704 C CA . HIS A 1 327 ? -0.512 3.099 -1.217 1.00 43.09 327 HIS A CA 1
ATOM 2705 C C . HIS A 1 327 ? 0.256 1.809 -1.497 1.00 43.09 327 HIS A C 1
ATOM 2707 O O . HIS A 1 327 ? -0.365 0.755 -1.450 1.00 43.09 327 HIS A O 1
ATOM 2713 N N . TRP A 1 328 ? 1.566 1.854 -1.768 1.00 38.69 328 TRP A N 1
ATOM 2714 C CA . TRP A 1 328 ? 2.367 0.648 -2.037 1.00 38.69 328 TRP A CA 1
ATOM 2715 C C . TRP A 1 328 ? 2.839 -0.011 -0.729 1.00 38.69 328 TRP A C 1
ATOM 2717 O O . TRP A 1 328 ? 3.587 0.555 0.068 1.00 38.69 328 TRP A O 1
ATOM 2727 N N . LEU A 1 329 ? 2.390 -1.240 -0.510 1.00 29.77 329 LEU A N 1
ATOM 2728 C CA . LEU A 1 329 ? 2.822 -2.172 0.522 1.00 29.77 329 LEU A CA 1
ATOM 2729 C C . LEU A 1 329 ? 3.718 -3.201 -0.178 1.00 29.77 329 LEU A C 1
ATOM 2731 O O . LEU A 1 329 ? 3.219 -4.138 -0.780 1.00 29.77 329 LEU A O 1
ATOM 2735 N N . ARG A 1 330 ? 5.044 -3.026 -0.170 1.00 30.30 330 ARG A N 1
ATOM 2736 C CA . ARG A 1 330 ? 5.959 -4.102 -0.582 1.00 30.30 330 ARG A CA 1
ATOM 2737 C C . ARG A 1 330 ? 6.330 -4.928 0.644 1.00 30.30 330 ARG A C 1
ATOM 2739 O O . ARG A 1 330 ? 7.084 -4.457 1.490 1.00 30.30 330 ARG A O 1
ATOM 2746 N N . SER A 1 331 ? 5.850 -6.167 0.704 1.00 24.77 331 SER A N 1
ATOM 2747 C CA . SER A 1 331 ? 6.513 -7.225 1.466 1.00 24.77 331 SER A CA 1
ATOM 2748 C C . SER A 1 331 ? 7.612 -7.813 0.576 1.00 24.77 331 SER A 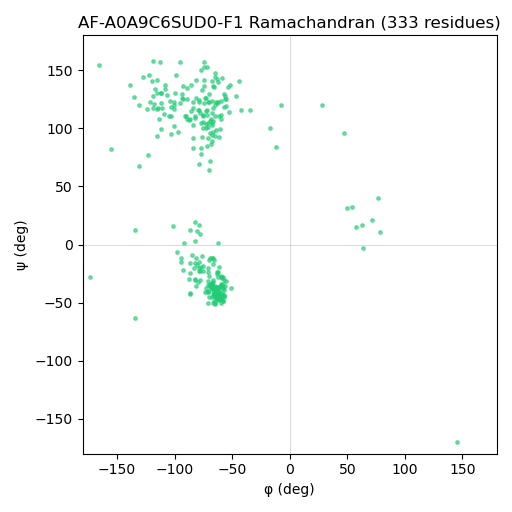C 1
ATOM 2750 O O . SER A 1 331 ? 7.358 -8.677 -0.260 1.00 24.77 331 SER A O 1
ATOM 2752 N N . CYS A 1 332 ? 8.836 -7.286 0.675 1.00 25.06 332 CYS A N 1
ATOM 2753 C CA . CYS A 1 332 ? 10.007 -7.974 0.131 1.00 25.06 332 CYS A CA 1
ATOM 2754 C C . CYS A 1 332 ? 10.388 -9.106 1.094 1.00 25.06 332 CYS A C 1
ATOM 2756 O O . CYS A 1 332 ? 11.284 -8.945 1.917 1.00 25.06 332 CYS A O 1
ATOM 2758 N N . ASN A 1 333 ? 9.726 -10.256 0.973 1.00 26.30 333 ASN A N 1
ATOM 2759 C CA . ASN A 1 333 ? 10.383 -11.522 1.281 1.00 26.30 333 ASN A CA 1
ATOM 2760 C C . ASN A 1 333 ? 11.321 -11.821 0.105 1.00 26.30 333 ASN A C 1
ATOM 2762 O O . ASN A 1 333 ? 10.867 -12.222 -0.965 1.00 26.30 333 ASN A O 1
ATOM 2766 N N . GLN A 1 334 ? 12.613 -11.541 0.278 1.00 28.14 334 GLN A N 1
ATOM 2767 C CA . GLN A 1 334 ? 13.657 -12.104 -0.574 1.00 28.14 334 GLN A CA 1
ATOM 2768 C C . GLN A 1 334 ? 14.053 -13.464 0.010 1.00 28.14 334 GLN A C 1
ATOM 2770 O O . GLN A 1 334 ? 14.662 -13.518 1.078 1.00 28.14 334 GLN A O 1
ATOM 2775 N N . GLU A 1 335 ? 13.655 -14.529 -0.688 1.00 26.75 335 GLU A N 1
ATOM 2776 C CA . GLU A 1 335 ? 14.473 -15.741 -0.842 1.00 26.75 335 GLU A CA 1
ATOM 2777 C C . GLU A 1 335 ? 15.575 -15.495 -1.880 1.00 26.75 335 GLU A C 1
ATOM 2779 O O . GLU A 1 335 ? 15.312 -14.735 -2.849 1.00 26.75 335 GLU A O 1
#

Mean predicted aligned error: 22.64 Å

Sequence (335 aa):
MADFPKCLSDDSLYEYEQNEKKRLTQTSNPKIVHFRRNVRPSHTSHKLRQRPSQLLHVQQWRDHRHRLKQIASNLDNKPPRYQAARQTGVMGLYNNAITFMSRTKANMQMLMELSHFLRTRGAIQTFRSDRLYTTSSLAYKIKTLERVEEENRDIAKRLLDVVSQVDTGLKAKSKTCQPPKKTRSRRIKPFTMDEMPLKKYEGYNFEMPQTDEERWLLFRPLIYFDIYLKDSRPLGRIVVELFTEAAPVVVLELVRSCVFNLHNKFAIRRVFPDLWLDAELPLSSNSELRKPLEYDAKVIDHGASSYVLSFSKDYLKAPECSQRFSHWLRSCNQE

InterPro domains:
  IPR029000 Cyclophilin-like domain superfamily [SSF50891] (214-286)
  IPR029488 Hemingway/CFA97 [PF13879] (64-159)

Solvent-accessible surface area (backbone atoms only — not comparable to full-atom values): 21420 Å² total; per-residue (Å²): 133,85,82,73,85,77,83,78,55,77,72,60,53,55,56,50,55,53,52,52,56,56,53,61,69,71,66,77,76,82,81,82,78,81,82,81,79,88,75,82,86,81,78,84,83,80,84,72,89,71,55,73,74,54,52,52,52,52,48,53,50,50,53,48,56,51,49,62,74,67,63,71,85,81,70,78,85,66,79,81,84,74,59,61,71,73,75,67,40,55,69,58,52,52,54,49,51,52,51,50,52,52,51,50,52,52,53,51,50,51,51,51,50,49,54,46,40,67,74,47,71,71,64,72,77,82,73,75,83,69,83,75,86,64,80,61,63,56,64,60,50,49,55,50,49,53,50,52,49,51,52,48,51,52,50,48,50,52,58,70,67,56,70,71,93,60,89,79,87,68,80,77,91,59,96,84,64,78,79,74,71,82,72,64,83,76,72,73,76,76,76,83,73,66,68,72,59,54,58,74,48,72,83,50,98,66,87,76,65,90,47,57,69,54,42,44,50,70,44,42,41,75,48,73,47,80,42,66,48,92,92,79,46,78,77,49,73,49,75,45,79,40,57,33,73,30,28,44,73,62,45,50,52,51,52,49,38,56,74,72,64,44,61,87,51,57,42,76,77,47,76,45,85,77,40,33,41,35,32,34,37,73,56,65,95,84,50,74,72,68,48,94,76,72,71,42,74,87,76,57,62,76,87,83,44,65,73,41,85,40,71,54,72,73,39,48,74,41,92,73,43,34,48,43,33,43,31,41,34,66,75,81,80,77,128

Secondary structure (DSSP, 8-state):
--PPPPPPPHHHHHHHHHHHHHHHHHS------------------------HHHHHHHHHHHHHHHHHHH-------SPP---HHHHS-HHHHHHHHHHHHHHHHHHHHHHHHHHHHHHHTT----S--S------THHHHHHHHHHHHHHHHHHHHHHHH---SS--------TTS----------PPP----HHHHGGGTTS--PPPSSHHHHHHHHS-EEEEEEEETTTEEEEEEEEE--TTT-HHHHHHHHHHHHTTGGGG-EEEEEETTTEEEEEEEPPTT-GGGSPPP--TTS--TTT-SSEEEE-SGGGSSSS-EEEEEEE-------

pLDDT: mean 71.55, std 16.34, range [24.77, 97.25]

Radius of gyration: 36.53 Å; Cα contacts (8 Å, |Δi|>4): 197; chains: 1; bounding box: 91×84×87 Å

Organism: Drosophila albomicans (NCBI:txid7291)

Foldseek 3Di:
DDDDDDDDDPVVVVVVVVVVVVVVVVPPDDDDDDPDDDDDDDDDDDPDPDDPVVVVVVVVVVVVVVVVVPDDPPPPPDDPDDDVCVVVCVVVVVVVVVVVVVVVVVVVVVVVVVVVCVVCVPPDPPDDPDDPPPPDCVVVVVVVVVVVVVVVVVVVVVVVVDDDPDCPVDPPPDPPDDPDDPPPPPPDDQDDDDVVLVVVCPPPPDDDDPDSVVVCCQQWPKDKAFDDDPPDDTPGMDIDTDGCSFFVLVVVVVVVCVVVVVSVQWDFPDDDPQFKTKIKHFDDQPRPLLPDTDGDCVVDDPVPDAFDWDWDNVLSPDSRNIIIIIHTRHPPPDD